Protein AF-A0A0B6Z1I9-F1 (afdb_monomer_lite)

Sequence (250 aa):
ETNMADSFFKLQKDGIFKKVIHGGEGDLPDFRDGAKATFHYRTTKVDEEHTVLDDSRHIGKPMELIFGKKFKLEVWELLLQTMKVKEVAEFTCDTKHTAVYPLVAKSLRDIFKGKTDHHSTSHCCGMMAMADGTGYPDLNELMKEPQPLVFSLELLKLELPEQFEQESWSMNKSEKTENIPKLREAGNQAYAKKNYEEAANKYAQALGMLEDLMLQEKPGDEDWKILDDIKRPLLLNFAQCKLLTHEYYP

Structure (mmCIF, N/CA/C/O backbone):
data_AF-A0A0B6Z1I9-F1
#
_entry.id   AF-A0A0B6Z1I9-F1
#
loop_
_atom_site.group_PDB
_atom_site.id
_atom_site.type_symbol
_atom_site.label_atom_id
_atom_site.label_alt_id
_atom_site.label_comp_id
_atom_site.label_asym_id
_atom_site.label_entity_id
_atom_site.label_seq_id
_atom_site.pdbx_PDB_ins_code
_atom_site.Cartn_x
_atom_site.Cartn_y
_atom_site.Cartn_z
_atom_site.occupancy
_atom_site.B_iso_or_equiv
_atom_site.auth_seq_id
_atom_site.auth_comp_id
_atom_site.auth_asym_id
_atom_site.auth_atom_id
_atom_site.pdbx_PDB_model_num
ATOM 1 N N . GLU A 1 1 ? 10.393 -17.679 14.775 1.00 38.50 1 GLU A N 1
ATOM 2 C CA . GLU A 1 1 ? 8.928 -17.839 14.746 1.00 38.50 1 GLU A CA 1
ATOM 3 C C . GLU A 1 1 ? 8.338 -17.016 15.876 1.00 38.50 1 GLU A C 1
ATOM 5 O O . GLU A 1 1 ? 8.535 -17.349 17.036 1.00 38.50 1 GLU A O 1
ATOM 10 N N . THR A 1 2 ? 7.724 -15.879 15.561 1.00 50.16 2 THR A N 1
ATOM 11 C CA . THR A 1 2 ? 6.978 -15.105 16.560 1.00 50.16 2 THR A CA 1
ATOM 12 C C . THR A 1 2 ? 5.662 -15.842 16.783 1.00 50.16 2 THR A C 1
ATOM 14 O O . THR A 1 2 ? 4.906 -16.026 15.831 1.00 50.16 2 THR A O 1
ATOM 17 N N . ASN A 1 3 ? 5.409 -16.326 17.999 1.00 67.38 3 ASN A N 1
ATOM 18 C CA . ASN A 1 3 ? 4.175 -17.036 18.327 1.00 67.38 3 ASN A CA 1
ATOM 19 C C . ASN A 1 3 ? 2.971 -16.127 18.016 1.00 67.38 3 ASN A C 1
ATOM 21 O O . ASN A 1 3 ? 2.989 -14.937 18.336 1.00 67.38 3 ASN A O 1
ATOM 25 N N . MET A 1 4 ? 1.921 -16.668 17.392 1.00 67.00 4 MET A N 1
ATOM 26 C CA . MET A 1 4 ? 0.705 -15.921 17.055 1.00 67.00 4 MET A CA 1
ATOM 27 C C . MET A 1 4 ? 0.159 -15.181 18.287 1.00 67.00 4 MET A C 1
ATOM 29 O O . MET A 1 4 ? -0.175 -14.002 18.191 1.00 67.00 4 MET A O 1
ATOM 33 N N . ALA A 1 5 ? 0.192 -15.810 19.465 1.00 71.38 5 ALA A N 1
ATOM 34 C CA . ALA A 1 5 ? -0.217 -15.193 20.727 1.00 71.38 5 ALA A CA 1
ATOM 35 C C . ALA A 1 5 ? 0.596 -13.933 21.096 1.00 71.38 5 ALA A C 1
ATOM 37 O O . ALA A 1 5 ? 0.019 -12.945 21.551 1.00 71.38 5 ALA A O 1
ATOM 38 N N . ASP A 1 6 ? 1.907 -13.925 20.837 1.00 77.25 6 ASP A N 1
ATOM 39 C CA . ASP A 1 6 ? 2.777 -12.776 21.126 1.00 77.25 6 ASP A CA 1
ATOM 40 C C . ASP A 1 6 ? 2.452 -11.591 20.208 1.00 77.25 6 ASP A C 1
ATOM 42 O O . ASP A 1 6 ? 2.499 -10.432 20.627 1.00 77.25 6 ASP A O 1
ATOM 46 N N . SER A 1 7 ? 2.073 -11.880 18.958 1.00 77.25 7 SER A N 1
ATOM 47 C CA . SER A 1 7 ? 1.672 -10.860 17.985 1.00 77.25 7 SER A CA 1
ATOM 48 C C . SER A 1 7 ? 0.360 -10.174 18.386 1.00 77.25 7 SER A C 1
ATOM 50 O O . SER A 1 7 ? 0.290 -8.944 18.392 1.00 77.25 7 SER A O 1
ATOM 52 N N . PHE A 1 8 ? -0.638 -10.945 18.834 1.00 83.06 8 PHE A N 1
ATOM 53 C CA . PHE A 1 8 ? -1.904 -10.417 19.355 1.00 83.06 8 PHE A CA 1
ATOM 54 C C . PHE A 1 8 ? -1.692 -9.588 20.622 1.00 83.06 8 PHE A C 1
ATOM 56 O O . PHE A 1 8 ? -2.244 -8.495 20.748 1.00 83.06 8 PHE A O 1
ATOM 63 N N . PHE A 1 9 ? -0.851 -10.066 21.541 1.00 86.56 9 PHE A N 1
ATOM 64 C CA . PHE A 1 9 ? -0.541 -9.334 22.765 1.00 86.56 9 PHE A CA 1
ATOM 65 C C . PHE A 1 9 ? 0.163 -8.000 22.475 1.00 86.56 9 PHE A C 1
ATOM 67 O O . PHE A 1 9 ? -0.134 -6.983 23.104 1.00 86.56 9 PHE A O 1
ATOM 74 N N . LYS A 1 10 ? 1.067 -7.977 21.486 1.00 89.75 10 LYS A N 1
ATOM 75 C CA . LYS A 1 10 ? 1.739 -6.751 21.043 1.00 89.75 10 LYS A CA 1
ATOM 76 C C . LYS A 1 10 ? 0.752 -5.739 20.457 1.00 89.75 10 LYS A C 1
ATOM 78 O O . LYS A 1 10 ? 0.839 -4.570 20.821 1.00 89.75 10 LYS A O 1
ATOM 83 N N . LEU A 1 11 ? -0.188 -6.181 19.614 1.00 92.56 11 LEU A N 1
ATOM 84 C CA . LEU A 1 11 ? -1.254 -5.321 19.085 1.00 92.56 11 LEU A CA 1
ATOM 85 C C . LEU A 1 11 ? -2.107 -4.730 20.208 1.00 92.56 11 LEU A C 1
ATOM 87 O O . LEU A 1 11 ? -2.302 -3.519 20.261 1.00 92.56 11 LEU A O 1
ATOM 91 N N . GLN A 1 12 ? -2.544 -5.566 21.151 1.00 93.50 12 GLN A N 1
ATOM 92 C CA . GLN A 1 12 ? -3.392 -5.123 22.255 1.00 93.50 12 GLN A CA 1
ATOM 93 C C . GLN A 1 12 ? -2.681 -4.101 23.148 1.00 93.50 12 GLN A C 1
ATOM 95 O O . GLN A 1 12 ? -3.266 -3.085 23.518 1.00 93.50 12 GLN A O 1
ATOM 100 N N . LYS A 1 13 ? -1.397 -4.328 23.457 1.00 94.06 13 LYS A N 1
ATOM 101 C CA . LYS A 1 13 ? -0.567 -3.357 24.187 1.00 94.06 13 LYS A CA 1
ATOM 102 C C . LYS A 1 13 ? -0.430 -2.037 23.427 1.00 94.06 13 LYS A C 1
ATOM 104 O O . LYS A 1 13 ? -0.283 -0.984 24.044 1.00 94.06 13 LYS A O 1
ATOM 109 N N . ASP A 1 14 ? -0.472 -2.097 22.102 1.00 95.12 14 ASP A N 1
ATOM 110 C CA . ASP A 1 14 ? -0.427 -0.930 21.239 1.00 95.12 14 ASP A CA 1
ATOM 111 C C . ASP A 1 14 ? -1.812 -0.323 20.950 1.00 95.12 14 ASP A C 1
ATOM 113 O O . ASP A 1 14 ? -1.911 0.571 20.117 1.00 95.12 14 ASP A O 1
ATOM 117 N N . GLY A 1 15 ? -2.875 -0.735 21.650 1.00 96.69 15 GLY A N 1
ATOM 118 C CA . GLY A 1 15 ? -4.213 -0.151 21.485 1.00 96.69 15 GLY A CA 1
ATOM 119 C C . GLY A 1 15 ? -4.945 -0.626 20.227 1.00 96.69 15 GLY A C 1
ATOM 120 O O . GLY A 1 15 ? -5.749 0.109 19.655 1.00 96.69 15 GLY A O 1
ATOM 121 N N . ILE A 1 16 ? -4.622 -1.831 19.750 1.00 98.00 16 ILE A N 1
ATOM 122 C CA . ILE A 1 16 ? -5.257 -2.467 18.594 1.00 98.00 16 ILE A CA 1
ATOM 123 C C . ILE A 1 16 ? -5.859 -3.799 19.036 1.00 98.00 16 ILE A C 1
ATOM 125 O O . ILE A 1 16 ? -5.151 -4.722 19.439 1.00 98.00 16 ILE A O 1
ATOM 129 N N . PHE A 1 17 ? -7.176 -3.921 18.912 1.00 97.06 17 PHE A N 1
ATOM 130 C CA . PHE A 1 17 ? -7.919 -5.117 19.290 1.00 97.06 17 PHE A CA 1
ATOM 131 C C . PHE A 1 17 ? -8.440 -5.811 18.040 1.00 97.06 17 PHE A C 1
ATOM 133 O O . PHE A 1 17 ? -9.342 -5.307 17.375 1.00 97.06 17 PHE A O 1
ATOM 140 N N . LYS A 1 18 ? -7.866 -6.973 17.723 1.00 96.62 18 LYS A N 1
ATOM 141 C CA . LYS A 1 18 ? -8.270 -7.796 16.582 1.00 96.62 18 LYS A CA 1
ATOM 142 C C . LYS A 1 18 ? -9.330 -8.818 16.991 1.00 96.62 18 LYS A C 1
ATOM 144 O O . LYS A 1 18 ? -9.145 -9.558 17.957 1.00 96.62 18 LYS A O 1
ATOM 149 N N . LYS A 1 19 ? -10.381 -8.937 16.185 1.00 96.50 19 LYS A N 1
ATOM 150 C CA . LYS A 1 19 ? -11.406 -9.980 16.255 1.00 96.50 19 LYS A CA 1
ATOM 151 C C . LYS A 1 19 ? -11.554 -10.630 14.881 1.00 96.50 19 LYS A C 1
ATOM 153 O O . LYS A 1 19 ? -11.956 -9.980 13.923 1.00 96.50 19 LYS A O 1
ATOM 158 N N . VAL A 1 20 ? -11.248 -11.921 14.779 1.00 96.94 20 VAL A N 1
ATOM 159 C CA . VAL A 1 20 ? -11.458 -12.682 13.537 1.00 96.94 20 VAL A CA 1
ATOM 160 C C . VAL A 1 20 ? -12.947 -12.997 13.395 1.00 96.94 20 VAL A C 1
ATOM 162 O O . VAL A 1 20 ? -13.548 -13.575 14.298 1.00 96.94 20 VAL A O 1
ATOM 165 N N . ILE A 1 21 ? -13.535 -12.600 12.270 1.00 97.69 21 ILE A N 1
ATOM 166 C CA . ILE A 1 21 ? -14.942 -12.837 11.919 1.00 97.69 21 ILE A CA 1
ATOM 167 C C . ILE A 1 21 ? -15.066 -14.090 11.054 1.00 97.69 21 ILE A C 1
ATOM 169 O O . ILE A 1 21 ? -15.938 -14.926 11.283 1.00 97.69 21 ILE A O 1
ATOM 173 N N . HIS A 1 22 ? -14.163 -14.239 10.087 1.00 96.62 22 HIS A N 1
ATOM 174 C CA . HIS A 1 22 ? -14.039 -15.425 9.253 1.00 96.62 22 HIS A CA 1
ATOM 175 C C . HIS A 1 22 ? -12.568 -15.823 9.171 1.00 96.62 22 HIS A C 1
ATOM 177 O O . HIS A 1 22 ? -11.723 -14.987 8.853 1.00 96.62 22 HIS A O 1
ATOM 183 N N . GLY A 1 23 ? -12.261 -17.082 9.484 1.00 94.75 23 GLY A N 1
ATOM 184 C CA . GLY A 1 23 ? -10.899 -17.596 9.380 1.00 94.75 23 GLY A CA 1
ATOM 185 C C . GLY A 1 23 ? -10.452 -17.652 7.922 1.00 94.75 23 GLY A C 1
ATOM 186 O O . GLY A 1 23 ? -11.230 -18.044 7.061 1.00 94.75 23 GLY A O 1
ATOM 187 N N . GLY A 1 24 ? -9.210 -17.254 7.650 1.00 93.69 24 GLY A N 1
ATOM 188 C CA . GLY A 1 24 ? -8.638 -17.392 6.314 1.00 93.69 24 GLY A CA 1
ATOM 189 C C . GLY A 1 24 ? -8.141 -18.805 6.008 1.00 93.69 24 GLY A C 1
ATOM 190 O O . GLY A 1 24 ? -8.161 -19.709 6.846 1.00 93.69 24 GLY A O 1
ATOM 191 N N . GLU A 1 25 ? -7.644 -18.965 4.792 1.00 91.06 25 GLU A N 1
ATOM 192 C CA . GLU A 1 25 ? -7.131 -20.203 4.223 1.00 91.06 25 GLU A CA 1
ATOM 193 C C . GLU A 1 25 ? -5.598 -20.252 4.273 1.00 91.06 25 GLU A C 1
ATOM 195 O O . GLU A 1 25 ? -4.915 -19.227 4.211 1.00 91.06 25 GLU A O 1
ATOM 200 N N . GLY A 1 26 ? -5.055 -21.468 4.354 1.00 91.75 26 GLY A N 1
ATOM 201 C CA . GLY A 1 26 ? -3.613 -21.708 4.335 1.00 91.75 26 GLY A CA 1
ATOM 202 C C . GLY A 1 26 ? -2.873 -21.190 5.571 1.00 91.75 26 GLY A C 1
ATOM 203 O O . GLY A 1 26 ? -3.445 -21.012 6.655 1.00 91.75 26 GLY A O 1
ATOM 204 N N . ASP A 1 27 ? -1.570 -20.990 5.404 1.00 91.31 27 ASP A N 1
ATOM 205 C CA . ASP A 1 27 ? -0.689 -20.425 6.422 1.00 91.31 27 ASP A CA 1
ATOM 206 C C . ASP A 1 27 ? -0.638 -18.898 6.333 1.00 91.31 27 ASP A C 1
ATOM 208 O O . ASP A 1 27 ? -1.107 -18.292 5.368 1.00 91.31 27 ASP A O 1
ATOM 212 N N . LEU A 1 28 ? -0.087 -18.263 7.372 1.00 91.31 28 LEU A N 1
ATOM 213 C CA . LEU A 1 28 ? 0.129 -16.820 7.355 1.00 91.31 28 LEU A CA 1
ATOM 214 C C . LEU A 1 28 ? 1.108 -16.473 6.214 1.00 91.31 28 LEU A C 1
ATOM 216 O O . LEU A 1 28 ? 2.209 -17.030 6.195 1.00 91.31 28 LEU A O 1
ATOM 220 N N . PRO A 1 29 ? 0.732 -15.591 5.271 1.00 90.00 29 PRO A N 1
ATOM 221 C CA . PRO A 1 29 ? 1.600 -15.241 4.154 1.00 90.00 29 PRO A CA 1
ATOM 222 C C . PRO A 1 29 ? 2.886 -14.523 4.580 1.00 90.00 29 PRO A C 1
ATOM 224 O O . PRO A 1 29 ? 2.963 -13.925 5.653 1.00 90.00 29 PRO A O 1
ATOM 227 N N . ASP A 1 30 ? 3.880 -14.525 3.693 1.00 88.50 30 ASP A N 1
ATOM 228 C CA . ASP A 1 30 ? 5.095 -13.723 3.851 1.00 88.50 30 ASP A CA 1
ATOM 229 C C . ASP A 1 30 ? 4.876 -12.296 3.322 1.00 88.50 30 ASP A C 1
ATOM 231 O O . ASP A 1 30 ? 4.885 -12.045 2.115 1.00 88.50 30 ASP A O 1
ATOM 235 N N . PHE A 1 31 ? 4.676 -11.354 4.241 1.00 88.56 31 PHE A N 1
ATOM 236 C CA . PHE A 1 31 ? 4.449 -9.935 3.961 1.00 88.56 31 PHE A CA 1
ATOM 237 C C . PHE A 1 31 ? 5.766 -9.154 3.828 1.00 88.56 31 PHE A C 1
ATOM 239 O O . PHE A 1 31 ? 5.999 -8.184 4.552 1.00 88.56 31 PHE A O 1
ATOM 246 N N . ARG A 1 32 ? 6.648 -9.603 2.930 1.00 86.25 32 ARG A N 1
ATOM 247 C CA . ARG A 1 32 ? 7.926 -8.930 2.652 1.00 86.25 32 ARG A CA 1
ATOM 248 C C . ARG A 1 32 ? 7.729 -7.574 1.965 1.00 86.25 32 ARG A C 1
ATOM 250 O O . ARG A 1 32 ? 6.725 -7.351 1.284 1.00 86.25 32 ARG A O 1
ATOM 257 N N . ASP A 1 33 ? 8.726 -6.702 2.090 1.00 86.88 33 ASP A N 1
ATOM 258 C CA . ASP A 1 33 ? 8.743 -5.396 1.427 1.00 86.88 33 ASP A CA 1
ATOM 259 C C . ASP A 1 33 ? 8.477 -5.528 -0.082 1.00 86.88 33 ASP A C 1
ATOM 261 O O . ASP A 1 33 ? 9.017 -6.401 -0.766 1.00 86.88 33 ASP A O 1
ATOM 265 N N . GLY A 1 34 ? 7.604 -4.662 -0.597 1.00 85.38 34 GLY A N 1
ATOM 266 C CA . GLY A 1 34 ? 7.175 -4.657 -1.992 1.00 85.38 34 GLY A CA 1
ATOM 267 C C . GLY A 1 34 ? 6.056 -5.644 -2.338 1.00 85.38 34 GLY A C 1
ATOM 268 O O . GLY A 1 34 ? 5.552 -5.571 -3.460 1.00 85.38 34 GLY A O 1
ATOM 269 N N . ALA A 1 35 ? 5.649 -6.546 -1.435 1.00 90.50 35 ALA A N 1
ATOM 270 C CA . ALA A 1 35 ? 4.474 -7.389 -1.658 1.00 90.50 35 ALA A CA 1
ATOM 271 C C . ALA A 1 35 ? 3.208 -6.525 -1.771 1.00 90.50 35 ALA A C 1
ATOM 273 O O . ALA A 1 35 ? 3.104 -5.476 -1.134 1.00 90.50 35 ALA A O 1
ATOM 274 N N . LYS A 1 36 ? 2.233 -6.965 -2.568 1.00 92.69 36 LYS A N 1
ATOM 275 C CA . LYS A 1 36 ? 0.962 -6.269 -2.782 1.00 92.69 36 LYS A CA 1
ATOM 276 C C . LYS A 1 36 ? -0.190 -7.053 -2.168 1.00 92.69 36 LYS A C 1
ATOM 278 O O . LYS A 1 36 ? -0.457 -8.183 -2.571 1.00 92.69 36 LYS A O 1
ATOM 283 N N . ALA A 1 37 ? -0.893 -6.443 -1.219 1.00 95.25 37 ALA A N 1
ATOM 284 C CA . ALA A 1 37 ? -2.158 -6.945 -0.698 1.00 95.25 37 ALA A CA 1
ATOM 285 C C . ALA A 1 37 ? -3.331 -6.326 -1.458 1.00 95.25 37 ALA A C 1
ATOM 287 O O . ALA A 1 37 ? -3.417 -5.107 -1.595 1.00 95.25 37 ALA A O 1
ATOM 288 N N . THR A 1 38 ? -4.271 -7.169 -1.874 1.00 96.25 38 THR A N 1
ATOM 289 C CA . THR A 1 38 ? -5.582 -6.758 -2.381 1.00 96.25 38 THR A CA 1
ATOM 290 C C . THR A 1 38 ? -6.633 -7.126 -1.343 1.00 96.25 38 THR A C 1
ATOM 292 O O . THR A 1 38 ? -6.716 -8.288 -0.939 1.00 96.25 38 THR A O 1
ATOM 295 N N . PHE A 1 39 ? -7.435 -6.163 -0.893 1.00 97.69 39 PHE A N 1
ATOM 296 C CA . PHE A 1 39 ? -8.368 -6.368 0.216 1.00 97.69 39 PHE A CA 1
ATOM 297 C C . PHE A 1 39 ? -9.605 -5.472 0.124 1.00 97.69 39 PHE A C 1
ATOM 299 O O . PHE A 1 39 ? -9.573 -4.386 -0.458 1.00 97.69 39 PHE A O 1
ATOM 306 N N . HIS A 1 40 ? -10.709 -5.911 0.726 1.00 98.12 40 HIS A N 1
ATOM 307 C CA . HIS A 1 40 ? -11.825 -5.016 1.025 1.00 98.12 40 HIS A CA 1
ATOM 308 C C . HIS A 1 40 ? -11.663 -4.408 2.414 1.00 98.12 40 HIS A C 1
ATOM 310 O O . HIS A 1 40 ? -11.154 -5.061 3.322 1.00 98.12 40 HIS A O 1
ATOM 316 N N . TYR A 1 41 ? -12.125 -3.170 2.580 1.00 97.69 41 TYR A N 1
ATOM 317 C CA . TYR A 1 41 ? -12.156 -2.499 3.870 1.00 97.69 41 TYR A CA 1
ATOM 318 C C . TYR A 1 41 ? -13.515 -1.841 4.085 1.00 97.69 41 TYR A C 1
ATOM 320 O O . TYR A 1 41 ? -14.144 -1.366 3.138 1.00 97.69 41 TYR A O 1
ATOM 328 N N . ARG A 1 42 ? -13.931 -1.787 5.344 1.00 98.06 42 ARG A N 1
ATOM 329 C CA . ARG A 1 42 ? -15.004 -0.933 5.840 1.00 98.06 42 ARG A CA 1
ATOM 330 C C . ARG A 1 42 ? -14.498 -0.241 7.095 1.00 98.06 42 ARG A C 1
ATOM 332 O O . ARG A 1 42 ? -13.934 -0.899 7.964 1.00 98.06 42 ARG A O 1
ATOM 339 N N . THR A 1 43 ? -14.691 1.066 7.180 1.00 98.12 43 THR A N 1
ATOM 340 C CA . THR A 1 43 ? -14.330 1.855 8.356 1.00 98.12 43 THR A CA 1
ATOM 341 C C . THR A 1 43 ? -15.586 2.390 9.011 1.00 98.12 43 THR A C 1
ATOM 343 O O . THR A 1 43 ? -16.422 3.001 8.339 1.00 98.12 43 THR A O 1
ATOM 346 N N . THR A 1 44 ? -15.702 2.207 10.322 1.00 98.19 44 THR A N 1
ATOM 347 C CA . THR A 1 44 ? -16.811 2.750 11.111 1.00 98.19 44 THR A CA 1
ATOM 348 C C . THR A 1 44 ? -16.314 3.506 12.337 1.00 98.19 44 THR A C 1
ATOM 350 O O . THR A 1 44 ? -15.204 3.271 12.826 1.00 98.19 44 THR A O 1
ATOM 353 N N . LYS A 1 45 ? -17.161 4.393 12.865 1.00 97.50 45 LYS A N 1
ATOM 354 C CA . LYS A 1 45 ? -17.016 4.905 14.233 1.00 97.50 45 LYS A CA 1
ATOM 355 C C . LYS A 1 45 ? -17.260 3.767 15.246 1.00 97.50 45 LYS A C 1
ATOM 357 O O . LYS A 1 45 ? -17.766 2.697 14.891 1.00 97.50 45 LYS A O 1
ATOM 362 N N . VAL A 1 46 ? -16.847 3.990 16.496 1.00 96.31 46 VAL A N 1
ATOM 363 C CA . VAL A 1 46 ? -17.069 3.077 17.645 1.00 96.31 46 VAL A CA 1
ATOM 364 C C . VAL A 1 46 ? -18.370 3.439 18.391 1.00 96.31 46 VAL A C 1
ATOM 366 O O . VAL A 1 46 ? -18.566 3.073 19.544 1.00 96.31 46 VAL A O 1
ATOM 369 N N . ASP A 1 47 ? -19.256 4.203 17.754 1.00 94.25 47 ASP A N 1
ATOM 370 C CA . ASP A 1 47 ? -20.576 4.519 18.293 1.00 94.25 47 ASP A CA 1
ATOM 371 C C . ASP A 1 47 ? -21.508 3.296 18.255 1.00 94.25 47 ASP A C 1
ATOM 373 O O . ASP A 1 47 ? -21.233 2.300 17.586 1.00 94.25 47 ASP A O 1
ATOM 377 N N . GLU A 1 48 ? -22.620 3.366 18.990 1.00 92.31 48 GLU A N 1
ATOM 378 C CA . GLU A 1 48 ? -23.582 2.256 19.108 1.00 92.31 48 GLU A CA 1
ATOM 379 C C . GLU A 1 48 ? -24.169 1.835 17.750 1.00 92.31 48 GLU A C 1
ATOM 381 O O . GLU A 1 48 ? -24.431 0.656 17.518 1.00 92.31 48 GLU A O 1
ATOM 386 N N . GLU A 1 49 ? -24.314 2.791 16.832 1.00 93.62 49 GLU A N 1
ATOM 387 C CA . GLU A 1 49 ? -24.843 2.579 15.481 1.00 93.62 49 GLU A CA 1
ATOM 388 C C . GLU A 1 49 ? -23.783 2.086 14.479 1.00 93.62 49 GLU A C 1
ATOM 390 O O . GLU A 1 49 ? -24.116 1.764 13.336 1.00 93.62 49 GLU A O 1
ATOM 395 N N . HIS A 1 50 ? -22.505 2.021 14.874 1.00 93.12 50 HIS A N 1
ATOM 396 C CA . HIS A 1 50 ? -21.380 1.710 13.990 1.00 93.12 50 HIS A CA 1
ATOM 397 C C . HIS A 1 50 ? -21.416 2.525 12.686 1.00 93.12 50 HIS A C 1
ATOM 399 O O . HIS A 1 50 ? -21.363 1.973 11.575 1.00 93.12 50 HIS A O 1
ATOM 405 N N . THR A 1 51 ? -21.508 3.851 12.820 1.00 96.44 51 THR A N 1
ATOM 406 C CA . THR A 1 51 ? -21.642 4.790 11.701 1.00 96.44 51 THR A CA 1
ATOM 407 C C . THR A 1 51 ? -20.545 4.545 10.670 1.00 96.44 51 THR A C 1
ATOM 409 O O . THR A 1 51 ? -19.353 4.656 10.968 1.00 96.44 51 THR A O 1
ATOM 412 N N . VAL A 1 52 ? -20.945 4.213 9.440 1.00 97.25 52 VAL A N 1
ATOM 413 C CA . VAL A 1 52 ? -20.019 3.907 8.342 1.00 97.25 52 VAL A CA 1
ATOM 414 C C . VAL A 1 52 ? -19.432 5.191 7.780 1.00 97.25 52 VAL A C 1
ATOM 416 O O . VAL A 1 52 ? -20.169 6.083 7.369 1.00 97.25 52 VAL A O 1
ATOM 419 N N . LEU A 1 53 ? -18.103 5.253 7.728 1.00 96.38 53 LEU A N 1
ATOM 420 C CA . LEU A 1 53 ? -17.369 6.340 7.086 1.00 96.38 53 LEU A CA 1
ATOM 421 C C . LEU A 1 53 ? -17.057 5.995 5.632 1.00 96.38 53 LEU A C 1
ATOM 423 O O . LEU A 1 53 ? -17.342 6.773 4.727 1.00 96.38 53 LEU A O 1
ATOM 427 N N . ASP A 1 54 ? -16.502 4.808 5.397 1.00 96.69 54 ASP A N 1
ATOM 428 C CA . ASP A 1 54 ? -16.075 4.371 4.072 1.00 96.69 54 ASP A CA 1
ATOM 429 C C . ASP A 1 54 ? -16.210 2.849 3.944 1.00 96.69 54 ASP A C 1
ATOM 431 O O . ASP A 1 54 ? -15.993 2.113 4.907 1.00 96.69 54 ASP A O 1
ATOM 435 N N . ASP A 1 55 ? -16.541 2.368 2.746 1.00 96.81 55 ASP A N 1
ATOM 436 C CA . ASP A 1 55 ? -16.645 0.939 2.439 1.00 96.81 55 ASP A CA 1
ATOM 437 C C . ASP A 1 55 ? -16.276 0.678 0.975 1.00 96.81 55 ASP A C 1
ATOM 439 O O . ASP A 1 55 ? -16.949 1.142 0.050 1.00 96.81 55 ASP A O 1
ATOM 443 N N . SER A 1 56 ? -15.216 -0.096 0.751 1.00 95.62 56 SER A N 1
ATOM 444 C CA . SER A 1 56 ? -14.731 -0.368 -0.602 1.00 95.62 56 SER A CA 1
ATOM 445 C C . SER A 1 56 ? -15.669 -1.242 -1.436 1.00 95.62 56 SER A C 1
ATOM 447 O O . SER A 1 56 ? -15.611 -1.195 -2.665 1.00 95.62 56 SER A O 1
ATOM 449 N N . ARG A 1 57 ? -16.588 -1.996 -0.817 1.00 93.94 57 ARG A N 1
ATOM 450 C CA . ARG A 1 57 ? -17.622 -2.739 -1.561 1.00 93.94 57 ARG A CA 1
ATOM 451 C C . ARG A 1 57 ? -18.696 -1.820 -2.123 1.00 93.94 57 ARG A C 1
ATOM 453 O O . ARG A 1 57 ? -19.137 -2.045 -3.245 1.00 93.94 57 ARG A O 1
ATOM 460 N N . HIS A 1 58 ? -19.062 -0.765 -1.397 1.00 91.38 58 HIS A N 1
ATOM 461 C CA . HIS A 1 58 ? -19.982 0.260 -1.902 1.00 91.38 58 HIS A CA 1
ATOM 462 C C . HIS A 1 58 ? -19.364 1.053 -3.061 1.00 91.38 58 HIS A C 1
ATOM 464 O O . HIS A 1 58 ? -20.068 1.477 -3.973 1.00 91.38 58 HIS A O 1
ATOM 470 N N . ILE A 1 59 ? -18.039 1.209 -3.047 1.00 85.94 59 ILE A N 1
ATOM 471 C CA . ILE A 1 59 ? -17.262 1.839 -4.123 1.00 85.94 59 ILE A CA 1
ATOM 472 C C . ILE A 1 59 ? -17.116 0.900 -5.338 1.00 85.94 59 ILE A C 1
ATOM 474 O O . ILE A 1 59 ? -16.927 1.359 -6.462 1.00 85.94 59 ILE A O 1
ATOM 478 N N . GLY A 1 60 ? -17.231 -0.416 -5.133 1.00 86.25 60 GLY A N 1
ATOM 479 C CA . GLY A 1 60 ? -17.203 -1.429 -6.191 1.00 86.25 60 GLY A CA 1
ATOM 480 C C . GLY A 1 60 ? -15.804 -1.899 -6.605 1.00 86.25 60 GLY A C 1
ATOM 481 O O . GLY A 1 60 ? -15.689 -2.683 -7.545 1.00 86.25 60 GLY A O 1
ATOM 482 N N . LYS A 1 61 ? -14.738 -1.464 -5.917 1.00 88.12 61 LYS A N 1
ATOM 483 C CA . LYS A 1 61 ? -13.356 -1.887 -6.200 1.00 88.12 61 LYS A CA 1
ATOM 484 C C . LYS A 1 61 ? -12.590 -2.170 -4.899 1.00 88.12 61 LYS A C 1
ATOM 486 O O . LYS A 1 61 ? -12.643 -1.344 -3.988 1.00 88.12 61 LYS A O 1
ATOM 491 N N . PRO A 1 62 ? -11.870 -3.305 -4.786 1.00 93.69 62 PRO A N 1
ATOM 492 C CA . PRO A 1 62 ? -10.994 -3.552 -3.645 1.00 93.69 62 PRO A CA 1
ATOM 493 C C . PRO A 1 62 ? -9.823 -2.562 -3.614 1.00 93.69 62 PRO A C 1
ATOM 495 O O . PRO A 1 62 ? -9.449 -1.973 -4.629 1.00 93.69 62 PRO A O 1
ATOM 498 N N . MET A 1 63 ? -9.243 -2.400 -2.431 1.00 92.25 63 MET A N 1
ATOM 499 C CA . MET A 1 63 ? -8.047 -1.599 -2.210 1.00 92.25 63 MET A CA 1
ATOM 500 C C . MET A 1 63 ? -6.799 -2.431 -2.502 1.00 92.25 63 MET A C 1
ATOM 502 O O . MET A 1 63 ? -6.769 -3.632 -2.227 1.00 92.25 63 MET A O 1
ATOM 506 N N . GLU A 1 64 ? -5.763 -1.774 -3.014 1.00 92.31 64 GLU A N 1
ATOM 507 C CA . GLU A 1 64 ? -4.427 -2.345 -3.153 1.00 92.31 64 GLU A CA 1
ATOM 508 C C . GLU A 1 64 ? -3.445 -1.568 -2.274 1.00 92.31 64 GLU A C 1
ATOM 510 O O . GLU A 1 64 ? -3.429 -0.336 -2.279 1.00 92.31 64 GLU A O 1
ATOM 515 N N . LEU A 1 65 ? -2.632 -2.292 -1.509 1.00 92.00 65 LEU A N 1
ATOM 516 C CA . LEU A 1 65 ? -1.566 -1.736 -0.680 1.00 92.00 65 LEU A CA 1
ATOM 517 C C . LEU A 1 65 ? -0.269 -2.479 -0.978 1.00 92.00 65 LEU A C 1
ATOM 519 O O . LEU A 1 65 ? -0.266 -3.707 -1.040 1.00 92.00 65 LEU A O 1
ATOM 523 N N . ILE A 1 66 ? 0.829 -1.738 -1.129 1.00 90.38 66 ILE A N 1
ATOM 524 C CA . ILE A 1 66 ? 2.169 -2.302 -1.302 1.00 90.38 66 ILE A CA 1
ATOM 525 C C . ILE A 1 66 ? 2.962 -2.078 -0.014 1.00 90.38 66 ILE A C 1
ATOM 527 O O . ILE A 1 66 ? 3.133 -0.934 0.411 1.00 90.38 66 ILE A O 1
ATOM 531 N N . PHE A 1 67 ? 3.448 -3.163 0.586 1.00 90.38 67 PHE A N 1
ATOM 532 C CA . PHE A 1 67 ? 4.187 -3.133 1.849 1.00 90.38 67 PHE A CA 1
ATOM 533 C C . PHE A 1 67 ? 5.533 -2.419 1.710 1.00 90.38 67 PHE A C 1
ATOM 535 O O . PHE A 1 67 ? 6.204 -2.519 0.678 1.00 90.38 67 PHE A O 1
ATOM 542 N N . GLY A 1 68 ? 5.934 -1.691 2.755 1.00 84.50 68 GLY A N 1
ATOM 543 C CA . GLY A 1 68 ? 7.234 -1.011 2.813 1.00 84.50 68 GLY A CA 1
ATOM 544 C C . GLY A 1 68 ? 7.291 0.325 2.058 1.00 84.50 68 GLY A C 1
ATOM 545 O O . GLY A 1 68 ? 8.318 1.005 2.071 1.00 84.50 68 GLY A O 1
ATOM 546 N N . LYS A 1 69 ? 6.18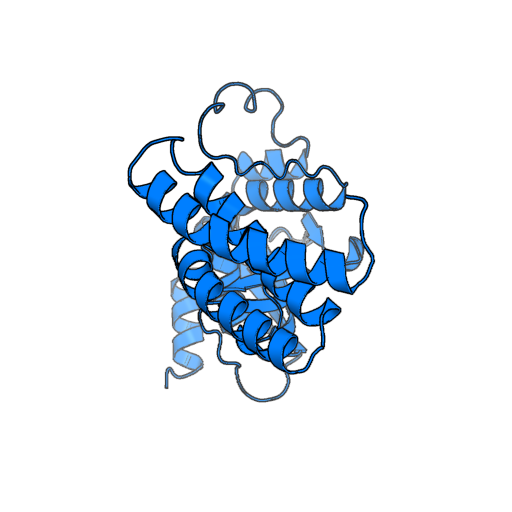6 0.765 1.440 1.00 79.06 69 LYS A N 1
ATOM 547 C CA . LYS A 1 69 ? 6.094 2.072 0.758 1.00 79.06 69 LYS A CA 1
ATOM 548 C C . LYS A 1 69 ? 5.737 3.233 1.692 1.00 79.06 69 LYS A C 1
ATOM 550 O O . LYS A 1 69 ? 5.547 4.346 1.206 1.00 79.06 69 LYS A O 1
ATOM 555 N N . LYS A 1 70 ? 5.674 2.995 3.010 1.00 69.44 70 LYS A N 1
ATOM 556 C CA . LYS A 1 70 ? 5.272 3.977 4.035 1.00 69.44 70 LYS A CA 1
ATOM 557 C C . LYS A 1 70 ? 3.924 4.606 3.691 1.00 69.44 70 LYS A C 1
ATOM 559 O O . LYS A 1 70 ? 3.811 5.819 3.490 1.00 69.44 70 LYS A O 1
ATOM 564 N N . PHE A 1 71 ? 2.902 3.762 3.555 1.00 73.81 71 PHE A N 1
ATOM 565 C CA . PHE A 1 71 ? 1.550 4.248 3.319 1.00 73.81 71 PHE A CA 1
ATOM 566 C C . PHE A 1 71 ? 1.138 5.220 4.438 1.00 73.81 71 PHE A C 1
ATOM 568 O O . PHE A 1 71 ? 1.444 4.994 5.605 1.00 73.81 71 PHE A O 1
ATOM 575 N N . LYS A 1 72 ? 0.424 6.307 4.104 1.00 79.81 72 LYS A N 1
ATOM 576 C CA . LYS A 1 72 ? 0.060 7.360 5.081 1.00 79.81 72 LYS A CA 1
ATOM 577 C C . LYS A 1 72 ? -0.730 6.835 6.289 1.00 79.81 72 LYS A C 1
ATOM 579 O O . LYS A 1 72 ? -0.757 7.498 7.320 1.00 79.81 72 LYS A O 1
ATOM 584 N N . LEU A 1 73 ? -1.384 5.681 6.154 1.00 88.88 73 LEU A N 1
ATOM 585 C CA . LEU A 1 73 ? -2.070 4.973 7.231 1.00 88.88 73 LEU A CA 1
ATOM 586 C C . LEU A 1 73 ? -1.328 3.667 7.544 1.00 88.88 73 LEU A C 1
ATOM 588 O O . LEU A 1 73 ? -1.780 2.582 7.186 1.00 88.88 73 LEU A O 1
ATOM 592 N N . GLU A 1 74 ? -0.176 3.792 8.202 1.00 90.31 74 GLU A N 1
ATOM 593 C CA . GLU A 1 74 ? 0.745 2.680 8.493 1.00 90.31 74 GLU A CA 1
ATOM 594 C C . GLU A 1 74 ? 0.081 1.535 9.269 1.00 90.31 74 GLU A C 1
ATOM 596 O O . GLU A 1 74 ? 0.435 0.371 9.086 1.00 90.31 74 GLU A O 1
ATOM 601 N N . VAL A 1 75 ? -0.928 1.846 10.096 1.00 94.88 75 VAL A N 1
ATOM 602 C CA . VAL A 1 75 ? -1.648 0.828 10.867 1.00 94.88 75 VAL A CA 1
ATOM 603 C C . VAL A 1 75 ? -2.231 -0.255 9.958 1.00 94.88 75 VAL A C 1
ATOM 605 O O . VAL A 1 75 ? -2.171 -1.418 10.327 1.00 94.88 75 VAL A O 1
ATOM 608 N N . TRP A 1 76 ? -2.701 0.062 8.746 1.00 95.69 76 TRP A N 1
ATOM 609 C CA . TRP A 1 76 ? -3.249 -0.950 7.833 1.00 95.69 76 TRP A CA 1
ATOM 610 C C . TRP A 1 76 ? -2.223 -2.003 7.409 1.00 95.69 76 TRP A C 1
ATOM 612 O O . TRP A 1 76 ? -2.589 -3.174 7.319 1.00 95.69 76 TRP A O 1
ATOM 622 N N . GLU A 1 77 ? -0.953 -1.630 7.210 1.00 94.12 77 GLU A N 1
ATOM 623 C CA . GLU A 1 77 ? 0.112 -2.608 6.942 1.00 94.12 77 GLU A CA 1
ATOM 624 C C . GLU A 1 77 ? 0.231 -3.584 8.122 1.00 94.12 77 GLU A C 1
ATOM 626 O O . GLU A 1 77 ? 0.178 -4.801 7.939 1.00 94.12 77 GLU A O 1
ATOM 631 N N . LEU A 1 78 ? 0.270 -3.050 9.346 1.00 93.94 78 LEU A N 1
ATOM 632 C CA . LEU A 1 78 ? 0.339 -3.838 10.576 1.00 93.94 78 LEU A CA 1
ATOM 633 C C . LEU A 1 78 ? -0.874 -4.771 10.751 1.00 93.94 78 LEU A C 1
ATOM 635 O O . LEU A 1 78 ? -0.707 -5.916 11.169 1.00 93.94 78 LEU A O 1
ATOM 639 N N . LEU A 1 79 ? -2.089 -4.307 10.434 1.00 96.19 79 LEU A N 1
ATOM 640 C CA . LEU A 1 79 ? -3.303 -5.125 10.546 1.00 96.19 79 LEU A CA 1
ATOM 641 C C . LEU A 1 79 ? -3.271 -6.292 9.554 1.00 96.19 79 LEU A C 1
ATOM 643 O O . LEU A 1 79 ? -3.461 -7.446 9.951 1.00 96.19 79 LEU A O 1
ATOM 647 N N . LEU A 1 80 ? -2.989 -5.996 8.280 1.00 96.31 80 LEU A N 1
ATOM 648 C CA . LEU A 1 80 ? -2.959 -6.977 7.193 1.00 96.31 80 LEU A CA 1
ATOM 649 C C . LEU A 1 80 ? -1.896 -8.056 7.424 1.00 96.31 80 LEU A C 1
ATOM 651 O O . LEU A 1 80 ? -2.171 -9.224 7.169 1.00 96.31 80 LEU A O 1
ATOM 655 N N . GLN A 1 81 ? -0.738 -7.699 7.993 1.00 94.75 81 GLN A N 1
ATOM 656 C CA . GLN A 1 81 ? 0.334 -8.643 8.343 1.00 94.75 81 GLN A CA 1
ATOM 657 C C . GLN A 1 81 ? -0.086 -9.744 9.325 1.00 94.75 81 GLN A C 1
ATOM 659 O O . GLN A 1 81 ? 0.603 -10.753 9.465 1.00 94.75 81 GLN A O 1
ATOM 664 N N . THR A 1 82 ? -1.212 -9.572 10.021 1.00 94.88 82 THR A N 1
ATOM 665 C CA . THR A 1 82 ? -1.743 -10.589 10.936 1.00 94.88 82 THR A CA 1
ATOM 666 C C . THR A 1 82 ? -2.768 -11.518 10.295 1.00 94.88 82 THR A C 1
ATOM 668 O O . THR A 1 82 ? -3.262 -12.418 10.976 1.00 94.88 82 THR A O 1
ATOM 671 N N . MET A 1 83 ? -3.155 -11.270 9.042 1.00 96.12 83 MET A N 1
ATOM 672 C CA . MET A 1 83 ? -4.280 -11.930 8.387 1.00 96.12 83 MET A CA 1
ATOM 673 C C . MET A 1 83 ? -3.823 -13.027 7.432 1.00 96.12 83 MET A C 1
ATOM 675 O O . MET A 1 83 ? -2.879 -12.861 6.663 1.00 96.12 83 MET A O 1
ATOM 679 N N . LYS A 1 84 ? -4.550 -14.141 7.423 1.00 96.44 84 LYS A N 1
ATOM 680 C CA . LYS A 1 84 ? -4.467 -15.132 6.348 1.00 96.44 84 LYS A CA 1
ATOM 681 C C . LYS A 1 84 ? -5.227 -14.656 5.110 1.00 96.44 84 LYS A C 1
ATOM 683 O O . LYS A 1 84 ? -6.126 -13.819 5.194 1.00 96.44 84 LYS A O 1
ATOM 688 N N . VAL A 1 85 ? -4.901 -15.210 3.944 1.00 96.38 85 VAL A N 1
ATOM 689 C CA . VAL A 1 85 ? -5.692 -14.953 2.729 1.00 96.38 85 VAL A CA 1
ATOM 690 C C . VAL A 1 85 ? -7.117 -15.474 2.948 1.00 96.38 85 VAL A C 1
ATOM 692 O O . VAL A 1 85 ? -7.303 -16.501 3.584 1.00 96.38 85 VAL A O 1
ATOM 695 N N . LYS A 1 86 ? -8.126 -14.753 2.458 1.00 97.25 86 LYS A N 1
ATOM 696 C CA . LYS A 1 86 ? -9.568 -14.945 2.719 1.00 97.25 86 LYS A CA 1
ATOM 697 C C . LYS A 1 86 ? -10.028 -14.702 4.157 1.00 97.25 86 LYS A C 1
ATOM 699 O O . LYS A 1 86 ? -11.211 -14.860 4.444 1.00 97.25 86 LYS A O 1
ATOM 704 N N . GLU A 1 87 ? -9.145 -14.280 5.060 1.00 98.00 87 GLU A N 1
ATOM 705 C CA . GLU A 1 87 ? -9.560 -13.904 6.410 1.00 98.00 87 GLU A CA 1
ATOM 706 C C . GLU A 1 87 ? -10.399 -12.623 6.382 1.00 98.00 87 GLU A C 1
ATOM 708 O O . GLU A 1 87 ? -10.070 -11.667 5.674 1.00 98.00 87 GLU A O 1
ATOM 713 N N . VAL A 1 88 ? -11.446 -12.593 7.208 1.00 98.31 88 VAL A N 1
ATOM 714 C CA . VAL A 1 88 ? -12.201 -11.383 7.542 1.00 98.31 88 VAL A CA 1
ATOM 715 C C . VAL A 1 88 ? -11.983 -11.088 9.017 1.00 98.31 88 VAL A C 1
ATOM 717 O O . VAL A 1 88 ? -12.297 -11.925 9.867 1.00 98.31 88 VAL A O 1
ATOM 720 N N . ALA A 1 89 ? -11.474 -9.904 9.336 1.00 98.12 89 ALA A N 1
ATOM 721 C CA . ALA A 1 89 ? -11.213 -9.495 10.709 1.00 98.12 89 ALA A CA 1
ATOM 722 C C . ALA A 1 89 ? -11.618 -8.040 10.953 1.00 98.12 89 ALA A C 1
ATOM 724 O O . ALA A 1 89 ? -11.496 -7.185 10.078 1.00 98.12 89 ALA A O 1
ATOM 725 N N . GLU A 1 90 ? -12.092 -7.773 12.163 1.00 98.25 90 GLU A N 1
ATOM 726 C CA . GLU A 1 90 ? -12.354 -6.437 12.685 1.00 98.25 90 GLU A CA 1
ATOM 727 C C . GLU A 1 90 ? -11.226 -6.014 13.613 1.00 98.25 90 GLU A C 1
ATOM 729 O O . GLU A 1 90 ? -10.753 -6.796 14.440 1.00 98.25 90 GLU A O 1
ATOM 734 N N . PHE A 1 91 ? -10.814 -4.762 13.481 1.00 98.31 91 PHE A N 1
ATOM 735 C CA . PHE A 1 91 ? -9.760 -4.165 14.275 1.00 98.31 91 PHE A CA 1
ATOM 736 C C . PHE A 1 91 ? -10.270 -2.871 14.886 1.00 98.31 91 PHE A C 1
ATOM 738 O O . PHE A 1 91 ? -10.487 -1.895 14.171 1.00 98.31 91 PHE A O 1
ATOM 745 N N . THR A 1 92 ? -10.445 -2.855 16.202 1.00 98.25 92 THR A N 1
ATOM 746 C CA . THR A 1 92 ? -10.700 -1.612 16.934 1.00 98.25 92 THR A CA 1
ATOM 747 C C . THR A 1 92 ? -9.359 -0.969 17.247 1.00 98.25 92 THR A C 1
ATOM 749 O O . THR A 1 92 ? -8.531 -1.572 17.934 1.00 98.25 92 THR A O 1
ATOM 752 N N . CYS A 1 93 ? -9.136 0.233 16.725 1.00 98.00 93 CYS A N 1
ATOM 753 C CA . CYS A 1 93 ? -7.873 0.951 16.839 1.00 98.00 93 CYS A CA 1
ATOM 754 C C . CYS A 1 93 ? -8.059 2.259 17.609 1.00 98.00 93 CYS A C 1
ATOM 756 O O . CYS A 1 93 ? -8.913 3.074 17.256 1.00 98.00 93 CYS A O 1
ATOM 758 N N . ASP A 1 94 ? -7.213 2.479 18.615 1.00 97.81 94 ASP A N 1
ATOM 759 C CA . ASP A 1 94 ? -7.165 3.728 19.377 1.00 97.81 94 ASP A CA 1
ATOM 760 C C . ASP A 1 94 ? -6.848 4.946 18.495 1.00 97.81 94 ASP A C 1
ATOM 762 O O . ASP A 1 94 ? -6.175 4.844 17.465 1.00 97.81 94 ASP A O 1
ATOM 766 N N . THR A 1 95 ? -7.243 6.135 18.966 1.00 96.62 95 THR A N 1
ATOM 767 C CA . THR A 1 95 ? -7.112 7.419 18.253 1.00 96.62 95 THR A CA 1
ATOM 768 C C . THR A 1 95 ? -5.718 7.684 17.678 1.00 96.62 95 THR A C 1
ATOM 770 O O . THR A 1 95 ? -5.582 8.282 16.611 1.00 96.62 95 THR A O 1
ATOM 773 N N . LYS A 1 96 ? -4.656 7.226 18.353 1.00 95.56 96 LYS A N 1
ATOM 774 C CA . LYS A 1 96 ? -3.269 7.411 17.895 1.00 95.56 96 LYS A CA 1
ATOM 775 C C . LYS A 1 96 ? -2.993 6.782 16.520 1.00 95.56 96 LYS A C 1
ATOM 777 O O . LYS A 1 96 ? -2.136 7.276 15.798 1.00 95.56 96 LYS A O 1
ATOM 782 N N . HIS A 1 97 ? -3.737 5.736 16.157 1.00 95.88 97 HIS A N 1
ATOM 783 C CA . HIS A 1 97 ? -3.624 5.031 14.877 1.00 95.88 97 HIS A CA 1
ATOM 784 C C . HIS A 1 97 ? -4.583 5.568 13.812 1.00 95.88 97 HIS A C 1
ATOM 786 O O . HIS A 1 97 ? -4.380 5.344 12.621 1.00 95.88 97 HIS A O 1
ATOM 792 N N . THR A 1 98 ? -5.639 6.270 14.226 1.00 96.44 98 THR A N 1
ATOM 793 C CA . THR A 1 98 ? -6.745 6.696 13.357 1.00 96.44 98 THR A CA 1
ATOM 794 C C . THR A 1 98 ? -6.741 8.197 13.072 1.00 96.44 98 THR A C 1
ATOM 796 O O . THR A 1 98 ? -7.418 8.635 12.148 1.00 96.44 98 THR A O 1
ATOM 799 N N . ALA A 1 99 ? -5.950 8.998 13.793 1.00 92.88 99 ALA A N 1
ATOM 800 C CA . ALA A 1 99 ? -5.904 10.456 13.639 1.00 92.88 99 ALA A CA 1
ATOM 801 C C . ALA A 1 99 ? -5.575 10.926 12.208 1.00 92.88 99 ALA A C 1
ATOM 803 O O . ALA A 1 99 ? -6.035 11.980 11.775 1.00 92.88 99 ALA A O 1
ATOM 804 N N . VAL A 1 100 ? -4.802 10.139 11.451 1.00 92.62 100 VAL A N 1
ATOM 805 C CA . VAL A 1 100 ? -4.454 10.429 10.046 1.00 92.62 100 VAL A CA 1
ATOM 806 C C . VAL A 1 100 ? -5.494 9.917 9.044 1.00 92.62 100 VAL A C 1
ATOM 808 O O . VAL A 1 100 ? -5.432 10.268 7.863 1.00 92.62 100 VAL A O 1
ATOM 811 N N . TYR A 1 101 ? -6.470 9.123 9.498 1.00 96.00 101 TYR A N 1
ATOM 812 C CA . TYR A 1 101 ? -7.496 8.516 8.654 1.00 96.00 101 TYR A CA 1
ATOM 813 C C . TYR A 1 101 ? -8.258 9.532 7.790 1.00 96.00 101 TYR A C 1
ATOM 815 O O . TYR A 1 101 ? -8.369 9.273 6.593 1.00 96.00 101 TYR A O 1
ATOM 823 N N . PRO A 1 102 ? -8.704 10.706 8.292 1.00 95.25 102 PRO A N 1
ATOM 824 C CA . PRO A 1 102 ? -9.437 11.665 7.464 1.00 95.25 102 PRO A CA 1
ATOM 825 C C . PRO A 1 102 ? -8.684 12.111 6.206 1.00 95.25 102 PRO A C 1
ATOM 827 O O . PRO A 1 102 ? -9.276 12.268 5.140 1.00 95.25 102 PRO A O 1
ATOM 830 N N . LEU A 1 103 ? -7.362 12.282 6.297 1.00 91.81 103 LEU A N 1
ATOM 831 C CA . LEU A 1 103 ? -6.532 12.700 5.163 1.00 91.81 103 LEU A CA 1
ATOM 832 C C . LEU A 1 103 ? -6.421 11.592 4.109 1.00 91.81 103 LEU A C 1
ATOM 834 O O . LEU A 1 103 ? -6.418 11.861 2.902 1.00 91.81 103 LEU A O 1
ATOM 838 N N . VAL A 1 104 ? -6.336 10.343 4.566 1.00 92.19 104 VAL A N 1
ATOM 839 C CA . VAL A 1 104 ? -6.280 9.166 3.696 1.00 92.19 104 VAL A CA 1
ATOM 840 C C . VAL A 1 104 ? -7.642 8.906 3.064 1.00 92.19 104 VAL A C 1
ATOM 842 O O . VAL A 1 104 ? -7.713 8.787 1.845 1.00 92.19 104 VAL A O 1
ATOM 845 N N . ALA A 1 105 ? -8.722 8.932 3.845 1.00 94.06 105 ALA A N 1
ATOM 846 C CA . ALA A 1 105 ? -10.093 8.800 3.362 1.00 94.06 105 ALA A CA 1
ATOM 847 C C . ALA A 1 105 ? -10.424 9.857 2.303 1.00 94.06 105 ALA A C 1
ATOM 849 O O . ALA A 1 105 ? -10.925 9.511 1.237 1.00 94.06 105 ALA A O 1
ATOM 850 N N . LYS A 1 106 ? -10.050 11.127 2.525 1.00 92.94 106 LYS A N 1
ATOM 851 C CA . LYS A 1 106 ? -10.193 12.184 1.512 1.00 92.94 106 LYS A CA 1
ATOM 852 C C . LYS A 1 106 ? -9.492 11.800 0.203 1.00 92.94 106 LYS A C 1
ATOM 854 O O . LYS A 1 106 ? -10.116 11.831 -0.853 1.00 92.94 106 LYS A O 1
ATOM 859 N N . SER A 1 107 ? -8.218 11.406 0.286 1.00 89.50 107 SER A N 1
ATOM 860 C CA . SER A 1 107 ? -7.418 11.025 -0.888 1.00 89.50 107 SER A CA 1
ATOM 861 C C . SER A 1 107 ? -8.058 9.854 -1.645 1.00 89.50 107 SER A C 1
ATOM 863 O O . SER A 1 107 ? -8.167 9.898 -2.865 1.00 89.50 107 SER A O 1
ATOM 865 N N . LEU A 1 108 ? -8.540 8.837 -0.922 1.00 89.62 108 LEU A N 1
ATOM 866 C CA . LEU A 1 108 ? -9.238 7.690 -1.505 1.00 89.62 108 LEU A CA 1
ATOM 867 C C . LEU A 1 108 ? -10.537 8.116 -2.200 1.00 89.62 108 LEU A C 1
ATOM 869 O O . LEU A 1 108 ? -10.739 7.796 -3.369 1.00 89.62 108 LEU A O 1
ATOM 873 N N . ARG A 1 109 ? -11.395 8.888 -1.524 1.00 91.81 109 ARG A N 1
ATOM 874 C CA . ARG A 1 109 ? -12.662 9.388 -2.084 1.00 91.81 109 ARG A CA 1
ATOM 875 C C . ARG A 1 109 ? -12.446 10.216 -3.352 1.00 91.81 109 ARG A C 1
ATOM 877 O O . ARG A 1 109 ? -13.208 10.068 -4.306 1.00 91.81 109 ARG A O 1
ATOM 884 N N . ASP A 1 110 ? -11.424 11.068 -3.375 1.00 87.25 110 ASP A N 1
ATOM 885 C CA . ASP A 1 110 ? -11.104 11.907 -4.533 1.00 87.25 110 ASP A CA 1
ATOM 886 C C . ASP A 1 110 ? -10.618 11.066 -5.727 1.00 87.25 110 ASP A C 1
ATOM 888 O O . ASP A 1 110 ? -11.122 11.250 -6.840 1.00 87.25 110 ASP A O 1
ATOM 892 N N . ILE A 1 111 ? -9.752 10.071 -5.488 1.00 83.50 111 ILE A N 1
ATOM 893 C CA . ILE A 1 111 ? -9.320 9.099 -6.508 1.00 83.50 111 ILE A CA 1
ATOM 894 C C . ILE A 1 111 ? -10.530 8.361 -7.097 1.00 83.50 111 ILE A C 1
ATOM 896 O O . ILE A 1 111 ? -10.672 8.281 -8.317 1.00 83.50 111 ILE A O 1
ATOM 900 N N . PHE A 1 112 ? -11.447 7.874 -6.255 1.00 81.88 112 PHE A N 1
ATOM 901 C CA . PHE A 1 112 ? -12.636 7.152 -6.721 1.00 81.88 112 PHE A CA 1
ATOM 902 C C . PHE A 1 112 ? -13.630 8.031 -7.489 1.00 81.88 112 PHE A C 1
ATOM 904 O O . PHE A 1 112 ? -14.351 7.531 -8.350 1.00 81.88 112 PHE A O 1
ATOM 911 N N . LYS A 1 113 ? -13.647 9.345 -7.240 1.00 83.56 113 LYS A N 1
ATOM 912 C CA . LYS A 1 113 ? -14.417 10.319 -8.033 1.00 83.56 113 LYS A CA 1
ATOM 913 C C . LYS A 1 113 ? -13.739 10.708 -9.353 1.00 83.56 113 LYS A C 1
ATOM 915 O O . LYS A 1 113 ? -14.261 11.570 -10.057 1.00 83.56 113 LYS A O 1
ATOM 920 N N . GLY A 1 114 ? -12.585 10.123 -9.683 1.00 73.19 114 GLY A N 1
ATOM 921 C CA . GLY A 1 114 ? -11.816 10.464 -10.881 1.00 73.19 114 GLY A CA 1
ATOM 922 C C . GLY A 1 114 ? -11.097 11.812 -10.789 1.00 73.19 114 GLY A C 1
ATOM 923 O O . GLY A 1 114 ? -10.662 12.34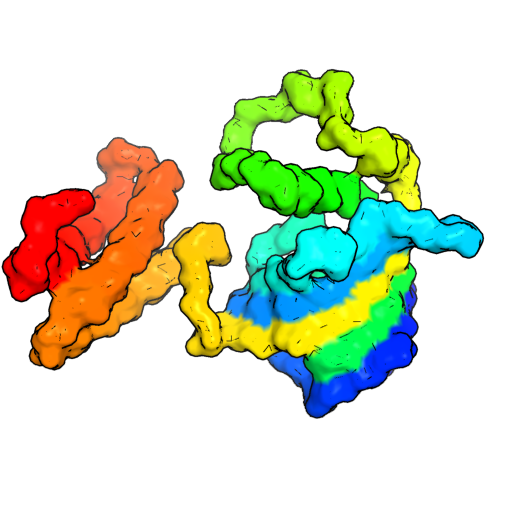1 -11.809 1.00 73.19 114 GLY A O 1
ATOM 924 N N . LYS A 1 115 ? -10.957 12.386 -9.586 1.00 61.84 115 LYS A N 1
ATOM 925 C CA . LYS A 1 115 ? -10.110 13.561 -9.355 1.00 61.84 115 LYS A CA 1
ATOM 926 C C . LYS A 1 115 ? -8.679 13.084 -9.141 1.00 61.84 115 LYS A C 1
ATOM 928 O O . LYS A 1 115 ? -8.213 12.936 -8.016 1.00 61.84 115 LYS A O 1
ATOM 933 N N . THR A 1 116 ? -7.992 12.775 -10.232 1.00 48.41 116 THR A N 1
ATOM 934 C CA . THR A 1 116 ? -6.596 12.344 -10.193 1.00 48.41 116 THR A CA 1
ATOM 935 C C . THR A 1 116 ? -5.663 13.552 -10.182 1.00 48.41 116 THR A C 1
ATOM 937 O O . THR A 1 116 ? -5.020 13.852 -11.186 1.00 48.41 116 THR A O 1
ATOM 940 N N . ASP A 1 117 ? -5.544 14.238 -9.046 1.00 43.34 117 ASP A N 1
ATOM 941 C CA . ASP A 1 117 ? -4.379 15.098 -8.809 1.00 43.34 117 ASP A CA 1
ATOM 942 C C . ASP A 1 117 ? -3.189 14.191 -8.451 1.00 43.34 117 ASP A C 1
ATOM 944 O O . ASP A 1 117 ? -2.784 14.065 -7.298 1.00 43.34 117 ASP A O 1
ATOM 948 N N . HIS A 1 118 ? -2.639 13.498 -9.454 1.00 42.59 118 HIS A N 1
ATOM 949 C CA . HIS A 1 118 ? -1.471 12.613 -9.319 1.00 42.59 118 HIS A CA 1
ATOM 950 C C . HIS A 1 118 ? -0.145 13.362 -9.121 1.00 42.59 118 HIS A C 1
ATOM 952 O O . HIS A 1 118 ? 0.926 12.757 -9.170 1.00 42.59 118 HIS A O 1
ATOM 958 N N . HIS A 1 119 ? -0.176 14.663 -8.836 1.00 37.28 119 HIS A N 1
ATOM 959 C CA . HIS A 1 119 ? 1.021 15.328 -8.360 1.00 37.28 119 HIS A CA 1
ATOM 960 C C . HIS A 1 119 ? 1.250 14.937 -6.907 1.00 37.28 119 HIS A C 1
ATOM 962 O O . HIS A 1 119 ? 0.571 15.402 -5.993 1.00 37.28 119 HIS A O 1
ATOM 968 N N . SER A 1 120 ? 2.249 14.072 -6.717 1.00 39.97 120 SER A N 1
ATOM 969 C CA . SER A 1 120 ? 3.034 13.984 -5.495 1.00 39.97 120 SER A CA 1
ATOM 970 C C . SER A 1 120 ? 3.081 15.364 -4.845 1.00 39.97 120 SER A C 1
ATOM 972 O O . SER A 1 120 ? 3.709 16.278 -5.382 1.00 39.97 120 SER A O 1
ATOM 974 N N . THR A 1 121 ? 2.392 15.544 -3.721 1.00 37.38 121 THR A N 1
ATOM 975 C CA . THR A 1 121 ? 2.472 16.773 -2.932 1.00 37.38 121 THR A CA 1
ATOM 976 C C . THR A 1 121 ? 3.837 16.803 -2.246 1.00 37.38 121 THR A C 1
ATOM 978 O O . THR A 1 121 ? 3.951 16.610 -1.038 1.00 37.38 121 THR A O 1
ATOM 981 N N . SER A 1 122 ? 4.883 16.961 -3.052 1.00 36.78 122 SER A N 1
ATOM 982 C CA . SER A 1 122 ? 6.221 17.353 -2.664 1.00 36.78 122 SER A CA 1
ATOM 983 C C . SER A 1 122 ? 6.232 18.871 -2.722 1.00 36.78 122 SER A C 1
ATOM 985 O O . SER A 1 122 ? 6.216 19.455 -3.797 1.00 36.78 122 SER A O 1
ATOM 987 N N . HIS A 1 123 ? 6.189 19.467 -1.532 1.00 42.25 123 HIS A N 1
ATOM 988 C CA . HIS A 1 123 ? 6.550 20.845 -1.221 1.00 42.25 123 HIS A CA 1
ATOM 989 C C . HIS A 1 123 ? 5.831 21.996 -1.963 1.00 42.25 123 HIS A C 1
ATOM 991 O O . HIS A 1 123 ? 5.915 22.172 -3.169 1.00 42.25 123 HIS A O 1
ATOM 997 N N . CYS A 1 124 ? 5.276 22.902 -1.143 1.00 30.66 124 CYS A N 1
ATOM 998 C CA . CYS A 1 124 ? 4.890 24.284 -1.469 1.00 30.66 124 CYS A CA 1
ATOM 999 C C . CYS A 1 124 ? 3.423 24.555 -1.872 1.00 30.66 124 CYS A C 1
ATOM 1001 O O . CYS A 1 124 ? 3.153 25.075 -2.946 1.00 30.66 124 CYS A O 1
ATOM 1003 N N . CYS A 1 125 ? 2.468 24.297 -0.966 1.00 38.16 125 CYS A N 1
ATOM 1004 C CA . CYS A 1 125 ? 1.320 25.200 -0.727 1.00 38.16 125 CYS A CA 1
ATOM 1005 C C . CYS A 1 125 ? 0.485 24.736 0.480 1.00 38.16 125 CYS A C 1
ATOM 1007 O O . CYS A 1 125 ? -0.601 24.181 0.349 1.00 38.16 125 CYS A O 1
ATOM 1009 N N . GLY A 1 126 ? 1.004 24.957 1.691 1.00 39.97 126 GLY A N 1
ATOM 1010 C CA . GLY A 1 126 ? 0.322 24.605 2.944 1.00 39.97 126 GLY A CA 1
ATOM 1011 C C . GLY A 1 126 ? -0.693 25.637 3.453 1.00 39.97 126 GLY A C 1
ATOM 1012 O O . GLY A 1 126 ? -1.299 25.398 4.490 1.00 39.97 126 GLY A O 1
ATOM 1013 N N . MET A 1 127 ? -0.882 26.778 2.772 1.00 39.78 127 MET A N 1
ATOM 1014 C CA . MET A 1 127 ? -1.580 27.929 3.372 1.00 39.78 127 MET A CA 1
ATOM 1015 C C . MET A 1 127 ? -2.972 28.244 2.795 1.00 39.78 127 MET A C 1
ATOM 1017 O O . MET A 1 127 ? -3.694 29.023 3.406 1.00 39.78 127 MET A O 1
ATOM 1021 N N . MET A 1 128 ? -3.386 27.646 1.667 1.00 39.91 128 MET A N 1
ATOM 1022 C CA . MET A 1 128 ? -4.683 27.972 1.033 1.00 39.91 128 MET A CA 1
ATOM 1023 C C . MET A 1 128 ? -5.736 26.857 1.117 1.00 39.91 128 MET A C 1
ATOM 1025 O O . MET A 1 128 ? -6.923 27.133 1.005 1.00 39.91 128 MET A O 1
ATOM 1029 N N . ALA A 1 129 ? -5.333 25.616 1.408 1.00 45.31 129 ALA A N 1
ATOM 1030 C CA . ALA A 1 129 ? -6.252 24.479 1.556 1.00 45.31 129 ALA A CA 1
ATOM 1031 C C . ALA A 1 129 ? -6.916 24.377 2.946 1.00 45.31 129 ALA A C 1
ATOM 1033 O O . ALA A 1 129 ? -7.757 23.511 3.162 1.00 45.31 129 ALA A O 1
ATOM 1034 N N . MET A 1 130 ? -6.544 25.239 3.899 1.00 47.03 130 MET A N 1
ATOM 1035 C CA . MET A 1 130 ? -7.081 25.203 5.268 1.00 47.03 130 MET A CA 1
ATOM 1036 C C . MET A 1 130 ? -8.415 25.950 5.423 1.00 47.03 130 MET A C 1
ATOM 1038 O O . MET A 1 130 ? -9.060 25.807 6.456 1.00 47.03 130 MET A O 1
ATOM 1042 N N . ALA A 1 131 ? -8.839 26.740 4.428 1.00 48.16 131 ALA A N 1
ATOM 1043 C CA . ALA A 1 131 ? -10.069 27.531 4.521 1.00 48.16 131 ALA A CA 1
ATOM 1044 C C . ALA A 1 131 ? -11.347 26.721 4.215 1.00 48.16 131 ALA A C 1
ATOM 1046 O O . ALA A 1 131 ? -12.372 26.970 4.841 1.00 48.16 131 ALA A O 1
ATOM 1047 N N . ASP A 1 132 ? -11.273 25.715 3.331 1.00 53.84 132 ASP A N 1
ATOM 1048 C CA . ASP A 1 132 ? -12.446 24.963 2.834 1.00 53.84 132 ASP A CA 1
ATOM 1049 C C . ASP A 1 132 ? -12.580 23.532 3.409 1.00 53.84 132 ASP A C 1
ATOM 1051 O O . ASP A 1 132 ? -13.467 22.761 3.027 1.00 53.84 132 ASP A O 1
ATOM 1055 N N . GLY A 1 133 ? -11.719 23.151 4.358 1.00 67.44 133 GLY A N 1
ATOM 1056 C CA . GLY A 1 133 ? -11.701 21.803 4.935 1.00 67.44 133 GLY A CA 1
ATOM 1057 C C . GLY A 1 133 ? -11.385 20.704 3.907 1.00 67.44 133 GLY A C 1
ATOM 1058 O O . GLY A 1 133 ? -10.789 20.930 2.858 1.00 67.44 133 GLY A O 1
ATOM 1059 N N . THR A 1 134 ? -11.770 19.465 4.206 1.00 74.81 134 THR A N 1
ATOM 1060 C CA . THR A 1 134 ? -11.555 18.300 3.328 1.00 74.81 134 THR A CA 1
ATOM 1061 C C . THR A 1 134 ? -12.508 18.248 2.130 1.00 74.81 134 THR A C 1
ATOM 1063 O O . THR A 1 134 ? -12.300 17.428 1.240 1.00 74.81 134 THR A O 1
ATOM 1066 N N . GLY A 1 135 ? -13.559 19.075 2.100 1.00 85.62 135 GLY A N 1
ATOM 1067 C CA . GLY A 1 135 ? -14.697 18.921 1.185 1.00 85.62 135 GLY A CA 1
ATOM 1068 C C . GLY A 1 135 ? -15.695 17.822 1.590 1.00 85.62 135 GLY A C 1
ATOM 1069 O O . GLY A 1 135 ? -16.688 17.620 0.893 1.00 85.62 135 GLY A O 1
ATOM 1070 N N . TYR A 1 136 ? -15.459 17.137 2.716 1.00 90.50 136 TYR A N 1
ATOM 1071 C CA . TYR A 1 136 ? -16.304 16.076 3.264 1.00 90.50 136 TYR A CA 1
ATOM 1072 C C . TYR A 1 136 ? -16.659 16.404 4.731 1.00 90.50 136 TYR A C 1
ATOM 1074 O O . TYR A 1 136 ? -15.764 16.430 5.581 1.00 90.50 136 TYR A O 1
ATOM 1082 N N . PRO A 1 137 ? -17.932 16.710 5.056 1.00 92.50 137 PRO A N 1
ATOM 1083 C CA . PRO A 1 137 ? -18.315 17.161 6.399 1.00 92.50 137 PRO A CA 1
ATOM 1084 C C . PRO A 1 137 ? -17.979 16.169 7.519 1.00 92.50 137 PRO A C 1
ATOM 1086 O O . PRO A 1 137 ? -17.503 16.575 8.575 1.00 92.50 137 PRO A O 1
ATOM 1089 N N . ASP A 1 138 ? -18.165 14.878 7.260 1.00 93.56 138 ASP A N 1
ATOM 1090 C CA . ASP A 1 138 ? -17.848 13.778 8.173 1.00 93.56 138 ASP A CA 1
ATOM 1091 C C . ASP A 1 138 ? -16.342 13.672 8.463 1.00 93.56 138 ASP A C 1
ATOM 1093 O O . ASP A 1 138 ? -15.934 13.481 9.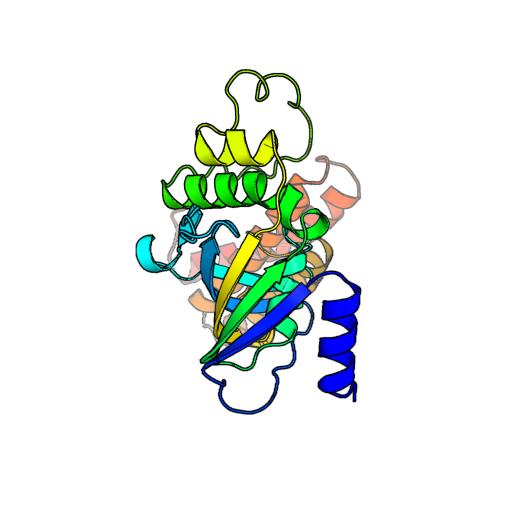607 1.00 93.56 138 ASP A O 1
ATOM 1097 N N . LEU A 1 139 ? -15.492 13.867 7.448 1.00 94.38 139 LEU A N 1
ATOM 1098 C CA . LEU A 1 139 ? -14.039 13.880 7.634 1.00 94.38 139 LEU A CA 1
ATOM 1099 C C . LEU A 1 139 ? -13.567 15.147 8.356 1.00 94.38 139 LEU A C 1
ATOM 1101 O O . LEU A 1 139 ? -12.627 15.078 9.142 1.00 94.38 139 LEU A O 1
ATOM 1105 N N . ASN A 1 140 ? -14.220 16.293 8.133 1.00 92.62 140 ASN A N 1
ATOM 1106 C CA . ASN A 1 140 ? -13.936 17.528 8.873 1.00 92.62 140 ASN A CA 1
ATOM 1107 C C . ASN A 1 140 ? -14.244 17.376 10.367 1.00 92.62 140 ASN A C 1
ATOM 1109 O O . ASN A 1 140 ? -13.452 17.809 11.202 1.00 92.62 140 ASN A O 1
ATOM 1113 N N . GLU A 1 141 ? -15.376 16.751 10.698 1.00 93.00 141 GLU A N 1
ATOM 1114 C CA . GLU A 1 141 ? -15.732 16.402 12.076 1.00 93.00 141 GLU A CA 1
ATOM 1115 C C . GLU A 1 141 ? -14.657 15.501 12.690 1.00 93.00 141 GLU A C 1
ATOM 1117 O O . GLU A 1 141 ? -14.127 15.812 13.753 1.00 93.00 141 GLU A O 1
ATOM 1122 N N . LEU A 1 142 ? -14.254 14.451 11.972 1.00 93.69 142 LEU A N 1
ATOM 1123 C CA . LEU A 1 142 ? -13.243 13.506 12.441 1.00 93.69 142 LEU A CA 1
ATOM 1124 C C . LEU A 1 142 ? -11.844 14.134 12.597 1.00 93.69 142 LEU A C 1
ATOM 1126 O O . LEU A 1 142 ? -11.074 13.711 13.455 1.00 93.69 142 LEU A O 1
ATOM 1130 N N . MET A 1 143 ? -11.506 15.154 11.800 1.00 92.31 143 MET A N 1
ATOM 1131 C CA . MET A 1 143 ? -10.283 15.947 11.986 1.00 92.31 143 MET A CA 1
ATOM 1132 C C . MET A 1 143 ? -10.350 16.847 13.221 1.00 92.31 143 MET A C 1
ATOM 1134 O O . MET A 1 143 ? -9.334 17.049 13.884 1.00 92.31 143 MET A O 1
ATOM 1138 N N . LYS A 1 144 ? -11.524 17.418 13.510 1.00 93.19 144 LYS A N 1
ATOM 1139 C CA . LYS A 1 144 ? -11.736 18.288 14.672 1.00 93.19 144 LYS A CA 1
ATOM 1140 C C . LYS A 1 144 ? -11.744 17.486 15.972 1.00 93.19 144 LYS A C 1
ATOM 1142 O O . LYS A 1 144 ? -11.186 17.939 16.969 1.00 93.19 144 LYS A O 1
ATOM 1147 N N . GLU A 1 145 ? -12.355 16.307 15.945 1.00 94.19 145 GLU A N 1
ATOM 1148 C CA . GLU A 1 145 ? -12.492 15.402 17.085 1.00 94.19 145 GLU A CA 1
ATOM 1149 C C . GLU A 1 145 ? -11.966 14.004 16.710 1.00 94.19 145 GLU A C 1
ATOM 1151 O O . GLU A 1 145 ? -12.743 13.102 16.376 1.00 94.19 145 GLU A O 1
ATOM 1156 N N . PRO A 1 146 ? -10.630 13.807 16.746 1.00 95.00 146 PRO A N 1
ATOM 1157 C CA . PRO A 1 146 ? -10.028 12.503 16.511 1.00 95.00 146 PRO A CA 1
ATOM 1158 C C . PRO A 1 146 ? -10.538 11.473 17.521 1.00 95.00 146 PRO A C 1
ATOM 1160 O O . PRO A 1 146 ? -10.488 11.690 18.733 1.00 95.00 146 PRO A O 1
ATOM 1163 N N . GLN A 1 147 ? -10.976 10.321 17.023 1.00 96.81 147 GLN A N 1
ATOM 1164 C CA . GLN A 1 147 ? -11.576 9.259 17.830 1.00 96.81 147 GLN A CA 1
ATOM 1165 C C . GLN A 1 147 ? -11.100 7.870 17.375 1.00 96.81 147 GLN A C 1
ATOM 1167 O O . GLN A 1 147 ? -10.609 7.732 16.247 1.00 96.81 147 GLN A O 1
ATOM 1172 N N . PRO A 1 148 ? -11.249 6.833 18.218 1.00 98.00 148 PRO A N 1
ATOM 1173 C CA . PRO A 1 148 ? -11.016 5.454 17.811 1.00 98.00 148 PRO A CA 1
ATOM 1174 C C . PRO A 1 148 ? -11.940 5.056 16.655 1.00 98.00 148 PRO A C 1
ATOM 1176 O O . PRO A 1 148 ? -13.060 5.553 16.549 1.00 98.00 148 PRO A O 1
ATOM 1179 N N . LEU A 1 149 ? -11.481 4.144 15.801 1.00 98.50 149 LEU A N 1
ATOM 1180 C CA . LEU A 1 149 ? -12.249 3.625 14.664 1.00 98.50 149 LEU A CA 1
ATOM 1181 C C . LEU A 1 149 ? -12.182 2.101 14.639 1.00 98.50 149 LEU A C 1
ATOM 1183 O O . LEU A 1 149 ? -11.242 1.500 15.166 1.00 98.50 149 LEU A O 1
ATOM 1187 N N . VAL A 1 150 ? -13.163 1.489 13.979 1.00 98.50 150 VAL A N 1
ATOM 1188 C CA . VAL A 1 150 ? -13.130 0.066 13.634 1.00 98.50 150 VAL A CA 1
ATOM 1189 C C . VAL A 1 150 ? -12.799 -0.075 12.154 1.00 98.50 150 VAL A C 1
ATOM 1191 O O . VAL A 1 150 ? -13.483 0.496 11.304 1.00 98.50 150 VAL A O 1
ATOM 1194 N N . PHE A 1 151 ? -11.767 -0.856 11.846 1.00 98.50 151 PHE A N 1
ATOM 1195 C CA . PHE A 1 151 ? -11.447 -1.289 10.490 1.00 98.50 151 PHE A CA 1
ATOM 1196 C C . PHE A 1 151 ? -11.862 -2.751 10.316 1.00 98.50 151 PHE A C 1
ATOM 1198 O O . PHE A 1 151 ? -11.276 -3.637 10.933 1.00 98.50 151 PHE A O 1
ATOM 1205 N N . SER A 1 152 ? -12.851 -3.021 9.468 1.00 98.38 152 SER A N 1
ATOM 1206 C CA . SER A 1 152 ? -13.205 -4.378 9.045 1.00 98.38 152 SER A CA 1
ATOM 1207 C C . SER A 1 152 ? -12.507 -4.669 7.720 1.00 98.38 152 SER A C 1
ATOM 1209 O O . SER A 1 152 ? -12.824 -4.046 6.706 1.00 98.38 152 SER A O 1
ATOM 1211 N N . LEU A 1 153 ? -11.554 -5.599 7.716 1.00 98.50 153 LEU A N 1
ATOM 1212 C CA . LEU A 1 153 ? -10.734 -5.941 6.553 1.00 98.50 153 LEU A CA 1
ATOM 1213 C C . LEU A 1 153 ? -11.056 -7.358 6.067 1.00 98.50 153 LEU A C 1
ATOM 1215 O O . LEU A 1 153 ? -11.258 -8.262 6.875 1.00 98.50 153 LEU A O 1
ATOM 1219 N N . GLU A 1 154 ? -11.066 -7.558 4.751 1.00 98.31 154 GLU A N 1
ATOM 1220 C CA . GLU A 1 154 ? -11.064 -8.877 4.105 1.00 98.31 154 GLU A CA 1
ATOM 1221 C C . GLU A 1 154 ? -9.848 -8.970 3.183 1.00 98.31 154 GLU A C 1
ATOM 1223 O O . GLU A 1 154 ? -9.820 -8.310 2.142 1.00 98.31 154 GLU A O 1
ATOM 1228 N N . LEU A 1 155 ? -8.861 -9.800 3.531 1.00 97.88 155 LEU A N 1
ATOM 1229 C CA . LEU A 1 155 ? -7.674 -9.993 2.698 1.00 97.88 155 LEU A CA 1
ATOM 1230 C C . LEU A 1 155 ? -8.004 -10.936 1.536 1.00 97.88 155 LEU A C 1
ATOM 1232 O O . LEU A 1 155 ? -8.152 -12.138 1.723 1.00 97.88 155 LEU A O 1
ATOM 1236 N N . LEU A 1 156 ? -8.101 -10.420 0.312 1.00 96.56 156 LEU A N 1
ATOM 1237 C CA . LEU A 1 156 ? -8.507 -11.218 -0.847 1.00 96.56 156 LEU A CA 1
ATOM 1238 C C . LEU A 1 156 ? -7.352 -11.992 -1.468 1.00 96.56 156 LEU A C 1
ATOM 1240 O O . LEU A 1 156 ? -7.558 -13.127 -1.914 1.00 96.56 156 LEU A O 1
ATOM 1244 N N . LYS A 1 157 ? -6.187 -11.343 -1.560 1.00 94.94 157 LYS A N 1
ATOM 1245 C CA . LYS A 1 157 ? -4.993 -11.834 -2.251 1.00 94.94 157 LYS A CA 1
ATOM 1246 C C . LYS A 1 157 ? -3.742 -11.150 -1.698 1.00 94.94 157 LYS A C 1
ATOM 1248 O O . LYS A 1 157 ? -3.790 -9.970 -1.357 1.00 94.94 157 LYS A O 1
ATOM 1253 N N . LEU A 1 158 ? -2.631 -11.881 -1.674 1.00 94.12 158 LEU A N 1
ATOM 1254 C CA . LEU A 1 158 ? -1.289 -11.326 -1.524 1.00 94.12 158 LEU A CA 1
ATOM 1255 C C . LEU A 1 158 ? -0.438 -11.776 -2.716 1.00 94.12 158 LEU A C 1
ATOM 1257 O O . LEU A 1 158 ? -0.427 -12.96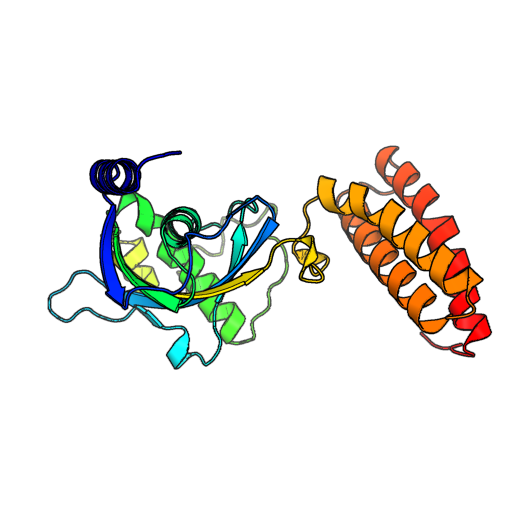0 -3.048 1.00 94.12 158 LEU A O 1
ATOM 1261 N N . GLU A 1 159 ? 0.249 -10.836 -3.354 1.00 92.12 159 GLU A N 1
ATOM 1262 C CA . GLU A 1 159 ? 1.161 -11.077 -4.473 1.00 92.12 159 GLU A CA 1
ATOM 1263 C C . GLU A 1 159 ? 2.567 -10.631 -4.074 1.00 92.12 159 GLU A C 1
ATOM 1265 O O . GLU A 1 159 ? 2.761 -9.502 -3.622 1.00 92.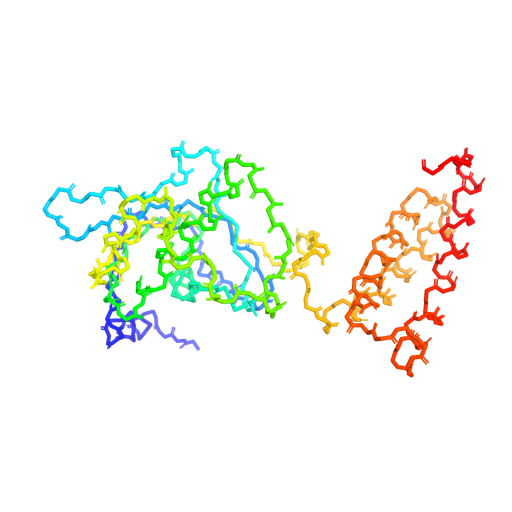12 159 GLU A O 1
ATOM 1270 N N . LEU A 1 160 ? 3.556 -11.509 -4.231 1.00 87.50 160 LEU A N 1
ATOM 1271 C CA . LEU A 1 160 ? 4.958 -11.141 -4.015 1.00 87.50 160 LEU A CA 1
ATOM 1272 C C . LEU A 1 160 ? 5.454 -10.222 -5.146 1.00 87.50 160 LEU A C 1
ATOM 1274 O O . LEU A 1 160 ? 4.894 -10.290 -6.242 1.00 87.50 160 LEU A O 1
ATOM 1278 N N . PRO A 1 161 ? 6.495 -9.392 -4.931 1.00 79.12 161 PRO A N 1
ATOM 1279 C CA . PRO A 1 161 ? 7.008 -8.464 -5.948 1.00 79.12 161 PRO A CA 1
ATOM 1280 C C . PRO A 1 161 ? 7.286 -9.108 -7.313 1.00 79.12 161 PRO A C 1
ATOM 1282 O O . PRO A 1 161 ? 7.149 -8.461 -8.342 1.00 79.12 161 PRO A O 1
ATOM 1285 N N . GLU A 1 162 ? 7.671 -10.385 -7.336 1.00 74.12 162 GLU A N 1
ATOM 1286 C CA . GLU A 1 162 ? 7.984 -11.129 -8.558 1.00 74.12 162 GLU A CA 1
ATOM 1287 C C . GLU A 1 162 ? 6.734 -11.632 -9.304 1.00 74.12 162 GLU A C 1
ATOM 1289 O O . GLU A 1 162 ? 6.833 -12.087 -10.442 1.00 74.12 162 GLU A O 1
ATOM 1294 N N . GLN A 1 163 ? 5.563 -11.594 -8.663 1.00 72.62 163 GLN A N 1
ATOM 1295 C CA . GLN A 1 163 ? 4.302 -12.149 -9.165 1.00 72.62 163 GLN A CA 1
ATOM 1296 C C . GLN A 1 163 ? 3.400 -11.105 -9.832 1.00 72.62 163 GLN A C 1
ATOM 1298 O O . GLN A 1 163 ? 2.394 -11.480 -10.433 1.00 72.62 163 GLN A O 1
ATOM 1303 N N . PHE A 1 164 ? 3.740 -9.817 -9.741 1.00 67.81 164 PHE A N 1
ATOM 1304 C CA . PHE A 1 164 ? 3.006 -8.743 -10.404 1.00 67.81 164 PHE A CA 1
ATOM 1305 C C . PHE A 1 164 ? 3.966 -7.734 -11.037 1.00 67.81 164 PHE A C 1
ATOM 1307 O O . PHE A 1 164 ? 5.027 -7.437 -10.494 1.00 67.81 164 PHE A O 1
ATOM 1314 N N . GLU A 1 165 ? 3.596 -7.185 -12.195 1.00 58.03 165 GLU A N 1
ATOM 1315 C CA . GLU A 1 165 ? 4.328 -6.052 -12.758 1.00 58.03 165 GLU A CA 1
ATOM 1316 C C . GLU A 1 165 ? 4.030 -4.822 -11.886 1.00 58.03 165 GLU A C 1
ATOM 1318 O O . GLU A 1 165 ? 2.917 -4.295 -11.892 1.00 58.03 165 GLU A O 1
ATOM 1323 N N . GLN A 1 166 ? 5.001 -4.394 -11.073 1.00 55.84 166 GLN A N 1
ATOM 1324 C CA . GLN A 1 166 ? 4.904 -3.121 -10.360 1.00 55.84 166 GLN A CA 1
ATOM 1325 C C . GLN A 1 166 ? 4.809 -1.993 -11.391 1.00 55.84 166 GLN A C 1
ATOM 1327 O O . GLN A 1 166 ? 5.725 -1.783 -12.187 1.00 55.84 166 GLN A O 1
ATOM 1332 N N . GLU A 1 167 ? 3.706 -1.249 -11.369 1.00 56.00 167 GLU A N 1
ATOM 1333 C CA . GLU A 1 167 ? 3.571 -0.055 -12.195 1.00 56.00 167 GLU A CA 1
ATOM 1334 C C . GLU A 1 167 ? 4.613 0.993 -11.762 1.00 56.00 167 GLU A C 1
ATOM 1336 O O . GLU A 1 167 ? 4.857 1.184 -10.564 1.00 56.00 167 GLU A O 1
ATOM 1341 N N . SER A 1 168 ? 5.233 1.680 -12.729 1.00 52.25 168 SER A N 1
ATOM 1342 C CA . SER A 1 168 ? 6.389 2.572 -12.518 1.00 52.25 168 SER A CA 1
ATOM 1343 C C . SER A 1 168 ? 6.157 3.677 -11.477 1.00 52.25 168 SER A C 1
ATOM 1345 O O . SER A 1 168 ? 7.112 4.141 -10.852 1.00 52.25 168 SER A O 1
ATOM 1347 N N . TRP A 1 169 ? 4.902 4.068 -11.225 1.00 54.69 169 TRP A N 1
ATOM 1348 C CA . TRP A 1 169 ? 4.541 5.058 -10.202 1.00 54.69 169 TRP A CA 1
ATOM 1349 C C . TRP A 1 169 ? 4.698 4.552 -8.760 1.00 54.69 169 TRP A C 1
ATOM 1351 O O . TRP A 1 169 ? 4.828 5.357 -7.841 1.00 54.69 169 TRP A O 1
ATOM 1361 N N . SER A 1 170 ? 4.690 3.235 -8.546 1.00 54.28 170 SER A N 1
ATOM 1362 C CA . SER A 1 170 ? 4.764 2.614 -7.216 1.00 54.28 170 SER A CA 1
ATOM 1363 C C . SER A 1 170 ? 6.199 2.353 -6.735 1.00 54.28 170 SER A C 1
ATOM 1365 O O . SER A 1 170 ? 6.421 1.992 -5.575 1.00 54.28 170 SER A O 1
ATOM 1367 N N . MET A 1 171 ? 7.192 2.547 -7.608 1.00 66.69 171 MET A N 1
ATOM 1368 C CA . MET A 1 171 ? 8.605 2.313 -7.310 1.00 66.69 171 MET A CA 1
ATOM 1369 C C . MET A 1 171 ? 9.284 3.551 -6.710 1.00 66.69 171 MET A C 1
ATOM 1371 O O . MET A 1 171 ? 9.086 4.678 -7.166 1.00 66.69 171 MET A O 1
ATOM 1375 N N . ASN A 1 172 ? 10.134 3.3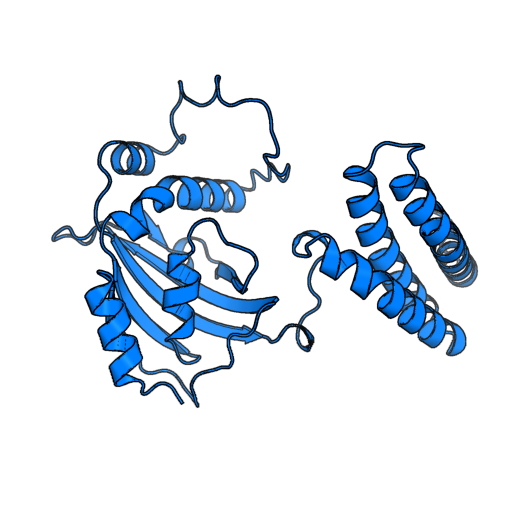40 -5.708 1.00 72.50 172 ASN A N 1
ATOM 1376 C CA . ASN A 1 172 ? 11.021 4.358 -5.153 1.00 72.50 172 ASN A CA 1
ATOM 1377 C C . ASN A 1 172 ? 12.284 4.536 -6.027 1.00 72.50 172 ASN A C 1
ATOM 1379 O O . ASN A 1 172 ? 12.538 3.764 -6.954 1.00 72.50 172 ASN A O 1
ATOM 1383 N N . LYS A 1 173 ? 13.100 5.559 -5.733 1.00 78.06 173 LYS A N 1
ATOM 1384 C CA . LYS A 1 173 ? 14.311 5.884 -6.515 1.00 78.06 173 LYS A CA 1
ATOM 1385 C C . LYS A 1 173 ? 15.299 4.709 -6.620 1.00 78.06 173 LYS A C 1
ATOM 1387 O O . LYS A 1 173 ? 15.858 4.485 -7.693 1.00 78.06 173 LYS A O 1
ATOM 1392 N N . SER A 1 174 ? 15.489 3.948 -5.541 1.00 79.69 174 SER A N 1
ATOM 1393 C CA . SER A 1 174 ? 16.403 2.794 -5.518 1.00 79.69 174 SER A CA 1
ATOM 1394 C C . SER A 1 174 ? 15.890 1.666 -6.408 1.00 79.69 174 SER A C 1
ATOM 1396 O O . SER A 1 174 ? 16.609 1.185 -7.277 1.00 79.69 174 SER A O 1
ATOM 1398 N N . GLU A 1 175 ? 14.614 1.307 -6.265 1.00 78.25 175 GLU A N 1
ATOM 1399 C CA . GLU A 1 175 ? 13.990 0.230 -7.040 1.00 78.25 175 GLU A CA 1
ATOM 1400 C C . GLU A 1 175 ? 13.954 0.546 -8.537 1.00 78.25 175 GLU A C 1
ATOM 1402 O O . GLU A 1 175 ? 14.231 -0.332 -9.353 1.00 78.25 175 GLU A O 1
ATOM 1407 N N . LYS A 1 176 ? 13.672 1.804 -8.917 1.00 82.75 176 LYS A N 1
ATOM 1408 C CA . LYS A 1 176 ? 13.761 2.239 -10.323 1.00 82.75 176 LYS A CA 1
ATOM 1409 C C . LYS A 1 176 ? 15.177 2.035 -10.860 1.00 82.75 176 LYS A C 1
ATOM 1411 O O . LYS A 1 176 ? 15.353 1.446 -11.925 1.00 82.75 176 LYS A O 1
ATOM 1416 N N . THR A 1 177 ? 16.185 2.456 -10.098 1.00 84.75 177 THR A N 1
ATOM 1417 C CA . THR A 1 177 ? 17.598 2.338 -10.488 1.00 84.75 177 THR A CA 1
ATOM 1418 C C . THR A 1 177 ? 18.028 0.875 -10.654 1.00 84.75 177 THR A C 1
ATOM 1420 O O . THR A 1 177 ? 18.754 0.554 -11.591 1.00 84.75 177 THR A O 1
ATOM 1423 N N . GLU A 1 178 ? 17.543 -0.032 -9.803 1.00 86.50 178 GLU A N 1
ATOM 1424 C CA . GLU A 1 178 ? 17.832 -1.470 -9.891 1.00 86.50 178 GLU A CA 1
ATOM 1425 C C . GLU A 1 178 ? 17.075 -2.190 -11.018 1.00 86.50 178 GLU A C 1
ATOM 1427 O O . GLU A 1 178 ? 17.586 -3.161 -11.586 1.00 86.50 178 GLU A O 1
ATOM 1432 N N . ASN A 1 179 ? 15.862 -1.741 -11.355 1.00 85.88 179 ASN A N 1
ATOM 1433 C CA . ASN A 1 179 ? 15.046 -2.358 -12.402 1.00 85.88 179 ASN A CA 1
ATOM 1434 C C . ASN A 1 179 ? 15.466 -1.948 -13.817 1.00 85.88 179 ASN A C 1
ATOM 1436 O O . ASN A 1 179 ? 15.376 -2.772 -14.728 1.00 85.88 179 ASN A O 1
ATOM 1440 N N . ILE A 1 180 ? 15.977 -0.728 -14.019 1.00 91.69 180 ILE A N 1
ATOM 1441 C CA . ILE A 1 180 ? 16.396 -0.240 -15.345 1.00 91.69 180 ILE A CA 1
ATOM 1442 C C . ILE A 1 180 ? 17.404 -1.192 -16.030 1.00 91.69 180 ILE A C 1
ATOM 1444 O O . ILE A 1 180 ? 17.166 -1.571 -17.182 1.00 91.69 180 ILE A O 1
ATOM 1448 N N . PRO A 1 181 ? 18.488 -1.659 -15.371 1.00 92.31 181 PRO A N 1
ATOM 1449 C CA . PRO A 1 181 ? 19.403 -2.633 -15.966 1.00 92.31 181 PRO A CA 1
ATOM 1450 C C . PRO A 1 181 ? 18.739 -3.972 -16.309 1.00 92.31 181 PRO A C 1
ATOM 1452 O O . PRO A 1 181 ? 19.019 -4.521 -17.376 1.00 92.31 181 PRO A O 1
ATOM 1455 N N . LYS A 1 182 ? 17.839 -4.473 -15.448 1.00 91.94 182 LYS A N 1
ATOM 1456 C CA . LYS A 1 182 ? 17.121 -5.746 -15.653 1.00 91.94 182 LYS A CA 1
ATOM 1457 C C . LYS A 1 182 ? 16.192 -5.670 -16.863 1.00 91.94 182 LYS A C 1
ATOM 1459 O O . LYS A 1 182 ? 16.194 -6.567 -17.701 1.00 91.94 182 LYS A O 1
ATOM 1464 N N . LEU A 1 183 ? 15.442 -4.575 -16.992 1.00 92.31 183 LEU A N 1
ATOM 1465 C CA . LEU A 1 183 ? 14.560 -4.328 -18.134 1.00 92.31 183 LEU A CA 1
ATOM 1466 C C . LEU A 1 183 ? 15.347 -4.160 -19.434 1.00 92.31 183 LEU A C 1
ATOM 1468 O O . LEU A 1 183 ? 14.949 -4.706 -20.462 1.00 92.31 183 LEU A O 1
ATOM 1472 N N . ARG A 1 184 ? 16.498 -3.475 -19.388 1.00 93.88 184 ARG A N 1
ATOM 1473 C CA . ARG A 1 184 ? 17.410 -3.383 -20.536 1.00 93.88 184 ARG A CA 1
ATOM 1474 C C . ARG A 1 184 ? 17.874 -4.766 -20.987 1.00 93.88 184 ARG A C 1
ATOM 1476 O O . ARG A 1 184 ? 17.855 -5.054 -22.179 1.00 93.88 184 ARG A O 1
ATOM 1483 N N . GLU A 1 185 ? 18.299 -5.615 -20.055 1.00 95.44 185 GLU A N 1
ATOM 1484 C CA . GLU A 1 185 ? 18.763 -6.966 -20.371 1.00 95.44 185 GLU A CA 1
ATOM 1485 C C . GLU A 1 185 ? 17.632 -7.853 -20.908 1.00 95.44 185 GLU A C 1
ATOM 1487 O O . GLU A 1 185 ? 17.810 -8.502 -21.939 1.00 95.44 185 GLU A O 1
ATOM 1492 N N . ALA A 1 186 ? 16.452 -7.820 -20.286 1.00 92.75 186 ALA A N 1
ATOM 1493 C CA . ALA A 1 186 ? 15.269 -8.530 -20.770 1.00 92.75 186 ALA A CA 1
ATOM 1494 C C . ALA A 1 186 ? 14.873 -8.079 -22.189 1.00 92.75 186 ALA A C 1
ATOM 1496 O O . ALA A 1 186 ? 14.630 -8.916 -23.060 1.00 92.75 186 ALA A O 1
ATOM 1497 N N . GLY A 1 187 ? 14.891 -6.767 -22.452 1.00 95.94 187 GLY A N 1
ATOM 1498 C CA . GLY A 1 187 ? 14.664 -6.206 -23.783 1.00 95.94 187 GLY A CA 1
ATOM 1499 C C . GLY A 1 187 ? 15.705 -6.678 -24.802 1.00 95.94 187 GLY A C 1
ATOM 1500 O O . GLY A 1 187 ? 15.340 -7.106 -25.897 1.00 95.94 187 GLY A O 1
ATOM 1501 N N . ASN A 1 188 ? 16.989 -6.705 -24.428 1.00 96.62 188 ASN A N 1
ATOM 1502 C CA . ASN A 1 188 ? 18.065 -7.208 -25.289 1.00 96.62 188 ASN A CA 1
ATOM 1503 C C . ASN A 1 188 ? 17.879 -8.700 -25.622 1.00 96.62 188 ASN A C 1
ATOM 1505 O O . ASN A 1 188 ? 18.092 -9.115 -26.763 1.00 96.62 188 ASN A O 1
ATOM 1509 N N . GLN A 1 189 ? 17.460 -9.512 -24.648 1.00 97.31 189 GLN A N 1
ATOM 1510 C CA . GLN A 1 189 ? 17.183 -10.936 -24.853 1.00 97.31 189 GLN A CA 1
ATOM 1511 C C . GLN A 1 189 ? 15.979 -11.158 -25.782 1.00 97.31 189 GLN A C 1
ATOM 1513 O O . GLN A 1 189 ? 16.051 -11.996 -26.683 1.00 97.31 189 GLN A O 1
ATOM 1518 N N . ALA A 1 190 ? 14.892 -10.402 -25.601 1.00 94.31 190 ALA A N 1
ATOM 1519 C CA . ALA A 1 190 ? 13.731 -10.440 -26.493 1.00 94.31 190 ALA A CA 1
ATOM 1520 C C . ALA A 1 190 ? 14.102 -9.996 -27.920 1.00 94.31 190 ALA A C 1
ATOM 1522 O O . ALA A 1 190 ? 13.743 -10.659 -28.896 1.00 94.31 190 ALA A O 1
ATOM 1523 N N . TYR A 1 191 ? 14.922 -8.947 -28.044 1.00 96.12 191 TYR A N 1
ATOM 1524 C CA . TYR A 1 191 ? 15.426 -8.454 -29.325 1.00 96.12 191 TYR A CA 1
ATOM 1525 C C . TYR A 1 191 ? 16.265 -9.509 -30.058 1.00 96.12 191 TYR A C 1
ATOM 1527 O O . TYR A 1 191 ? 16.070 -9.740 -31.251 1.00 96.12 191 TYR A O 1
ATOM 1535 N N . ALA A 1 192 ? 17.158 -10.208 -29.348 1.00 96.12 192 ALA A N 1
ATOM 1536 C CA . ALA A 1 192 ? 17.963 -11.292 -29.917 1.00 96.12 192 ALA A CA 1
ATOM 1537 C C . ALA A 1 192 ? 17.099 -12.453 -30.447 1.00 96.12 192 ALA A C 1
ATOM 1539 O O . ALA A 1 192 ? 17.451 -13.090 -31.441 1.00 96.12 192 ALA A O 1
ATOM 1540 N N . LYS A 1 193 ? 15.934 -12.690 -29.831 1.00 96.31 193 LYS A N 1
ATOM 1541 C CA . LYS A 1 193 ? 14.922 -13.659 -30.285 1.00 96.31 193 LYS A CA 1
ATOM 1542 C C . LYS A 1 193 ? 14.026 -13.128 -31.413 1.00 96.31 193 LYS A C 1
ATOM 1544 O O . LYS A 1 193 ? 13.119 -13.836 -31.837 1.00 96.31 193 LYS A O 1
ATOM 1549 N N . LYS A 1 194 ? 14.280 -11.911 -31.910 1.00 95.31 194 LYS A N 1
ATOM 1550 C CA . LYS A 1 194 ? 13.458 -11.183 -32.893 1.00 95.31 194 LYS A CA 1
ATOM 1551 C C . LYS A 1 194 ? 12.029 -10.887 -32.419 1.00 95.31 194 LYS A C 1
ATOM 1553 O O . LYS A 1 194 ? 11.167 -10.594 -33.242 1.00 95.31 194 LYS A O 1
ATOM 1558 N N . ASN A 1 195 ? 11.776 -10.935 -31.109 1.00 95.19 195 ASN A N 1
ATOM 1559 C CA . ASN A 1 195 ? 10.506 -10.495 -30.543 1.00 95.19 195 ASN A CA 1
ATOM 1560 C C . ASN A 1 195 ? 10.552 -8.979 -30.299 1.00 95.19 195 ASN A C 1
ATOM 1562 O O . ASN A 1 195 ? 10.815 -8.514 -29.189 1.00 95.19 195 ASN A O 1
ATOM 1566 N N . TYR A 1 196 ? 10.389 -8.207 -31.375 1.00 94.12 196 TYR A N 1
ATOM 1567 C CA . TYR A 1 196 ? 10.610 -6.759 -31.356 1.00 94.12 196 TYR A CA 1
ATOM 1568 C C . TYR A 1 196 ? 9.551 -5.993 -30.557 1.00 94.12 196 TYR A C 1
ATOM 1570 O O . TYR A 1 196 ? 9.892 -4.996 -29.927 1.00 94.12 196 TYR A O 1
ATOM 1578 N N . GLU A 1 197 ? 8.306 -6.473 -30.527 1.00 91.31 197 GLU A N 1
ATOM 1579 C CA . GLU A 1 197 ? 7.227 -5.874 -29.731 1.00 91.31 197 GLU A CA 1
ATOM 1580 C C . GLU A 1 197 ? 7.498 -6.012 -28.227 1.00 91.31 197 GLU A C 1
ATOM 1582 O O . GLU A 1 197 ? 7.479 -5.025 -27.492 1.00 91.31 197 GLU A O 1
ATOM 1587 N N . GLU A 1 198 ? 7.838 -7.220 -27.764 1.00 90.25 198 GLU A N 1
ATOM 1588 C CA . GLU A 1 198 ? 8.195 -7.450 -26.359 1.00 90.25 198 GLU A CA 1
ATOM 1589 C C . GLU A 1 198 ? 9.444 -6.650 -25.964 1.00 90.25 198 GLU A C 1
ATOM 1591 O O . GLU A 1 198 ? 9.463 -6.004 -24.914 1.00 90.25 198 GLU A O 1
ATOM 1596 N N . ALA A 1 199 ? 10.466 -6.628 -26.827 1.00 94.25 199 ALA A N 1
ATOM 1597 C CA . ALA A 1 199 ? 11.663 -5.826 -26.604 1.00 94.25 199 ALA A CA 1
ATOM 1598 C C . ALA A 1 199 ? 11.331 -4.330 -26.479 1.00 94.25 199 ALA A C 1
ATOM 1600 O O . ALA A 1 199 ? 11.789 -3.679 -25.540 1.00 94.25 199 ALA A O 1
ATOM 1601 N N . ALA A 1 200 ? 10.501 -3.795 -27.385 1.00 92.75 200 ALA A N 1
ATOM 1602 C CA . ALA A 1 200 ? 10.049 -2.408 -27.341 1.00 92.75 200 ALA A CA 1
ATOM 1603 C C . ALA A 1 200 ? 9.325 -2.092 -26.026 1.00 92.75 200 ALA A C 1
ATOM 1605 O O . ALA A 1 200 ? 9.636 -1.084 -25.396 1.00 92.75 200 ALA A O 1
ATOM 1606 N N . ASN A 1 201 ? 8.426 -2.971 -25.574 1.00 91.31 201 ASN A N 1
ATOM 1607 C CA . ASN A 1 201 ? 7.707 -2.796 -24.312 1.00 91.31 201 ASN A CA 1
ATOM 1608 C C . ASN A 1 201 ? 8.660 -2.747 -23.110 1.00 91.31 201 ASN A C 1
ATOM 1610 O O . ASN A 1 201 ? 8.538 -1.859 -22.266 1.00 91.31 201 ASN A O 1
ATOM 1614 N N . LYS A 1 202 ? 9.657 -3.639 -23.041 1.00 93.25 202 LYS A N 1
ATOM 1615 C CA . LYS A 1 202 ? 10.643 -3.634 -21.946 1.00 93.25 202 LYS A CA 1
ATOM 1616 C C . LYS A 1 202 ? 11.541 -2.391 -21.973 1.00 93.25 202 LYS A C 1
ATOM 1618 O O . LYS A 1 202 ? 11.800 -1.815 -20.916 1.00 93.25 202 LYS A O 1
ATOM 1623 N N . TYR A 1 203 ? 11.961 -1.919 -23.151 1.00 94.81 203 TYR A N 1
ATOM 1624 C CA . TYR A 1 203 ? 12.699 -0.654 -23.257 1.00 94.81 203 TYR A CA 1
ATOM 1625 C C . TYR A 1 203 ? 11.839 0.558 -22.881 1.00 94.81 203 TYR A C 1
ATOM 1627 O O . TYR A 1 203 ? 12.330 1.438 -22.180 1.00 94.81 203 TYR A O 1
ATOM 1635 N N . ALA A 1 204 ? 10.564 0.595 -23.280 1.00 90.38 204 ALA A N 1
ATOM 1636 C CA . ALA A 1 204 ? 9.636 1.665 -22.911 1.00 90.38 204 ALA A CA 1
ATOM 1637 C C . ALA A 1 204 ? 9.426 1.745 -21.391 1.00 90.38 204 ALA A C 1
ATOM 1639 O O . ALA A 1 204 ? 9.493 2.831 -20.821 1.00 90.38 204 ALA A O 1
ATOM 1640 N N . GLN A 1 205 ? 9.260 0.599 -20.718 1.00 88.81 205 GLN A N 1
ATOM 1641 C CA . GLN A 1 205 ? 9.176 0.540 -19.254 1.00 88.81 205 GLN A CA 1
ATOM 1642 C C . GLN A 1 205 ? 10.443 1.105 -18.588 1.00 88.81 205 GLN A C 1
ATOM 1644 O O . GLN A 1 205 ? 10.345 1.915 -17.665 1.00 88.81 205 GLN A O 1
ATOM 1649 N N . ALA A 1 206 ? 11.631 0.732 -19.084 1.00 91.94 206 ALA A N 1
ATOM 1650 C CA . ALA A 1 206 ? 12.901 1.252 -18.571 1.00 91.94 206 ALA A CA 1
ATOM 1651 C C . ALA A 1 206 ? 13.040 2.768 -18.792 1.00 91.94 206 ALA A C 1
ATOM 1653 O O . ALA A 1 206 ? 13.502 3.479 -17.900 1.00 91.94 206 ALA A O 1
ATOM 1654 N N . LEU A 1 207 ? 12.620 3.264 -19.961 1.00 92.50 207 LEU A N 1
ATOM 1655 C CA . LEU A 1 207 ? 12.632 4.689 -20.290 1.00 92.50 207 LEU A CA 1
ATOM 1656 C C . LEU A 1 207 ? 11.697 5.487 -19.380 1.00 92.50 207 LEU A C 1
ATOM 1658 O O . LEU A 1 207 ? 12.129 6.506 -18.855 1.00 92.50 207 LEU A O 1
ATOM 1662 N N . GLY A 1 208 ? 10.481 4.999 -19.117 1.00 88.44 208 GLY A N 1
ATOM 1663 C CA . GLY A 1 208 ? 9.552 5.659 -18.194 1.00 88.44 208 GLY A CA 1
ATOM 1664 C C . GLY A 1 208 ? 10.117 5.775 -16.774 1.00 88.44 208 GLY A C 1
ATOM 1665 O O . GLY A 1 208 ? 10.084 6.847 -16.176 1.00 88.44 208 GLY A O 1
ATOM 1666 N N . MET A 1 209 ? 10.731 4.705 -16.249 1.00 87.00 209 MET A N 1
ATOM 1667 C CA . MET A 1 209 ? 11.390 4.753 -14.933 1.00 87.00 209 MET A CA 1
ATOM 1668 C C . MET A 1 209 ? 12.543 5.759 -14.897 1.00 87.00 209 MET A C 1
ATOM 1670 O O . MET A 1 209 ? 12.723 6.461 -13.904 1.00 87.00 209 MET A O 1
ATOM 1674 N N . LEU A 1 210 ? 13.333 5.821 -15.967 1.00 90.19 210 LEU A N 1
ATOM 1675 C CA . LEU A 1 210 ? 14.463 6.733 -16.064 1.00 90.19 210 LEU A CA 1
ATOM 1676 C C . LEU A 1 210 ? 14.003 8.193 -16.186 1.00 90.19 210 LEU A C 1
ATOM 1678 O O . LEU A 1 210 ? 14.577 9.065 -15.543 1.00 90.19 210 LEU A O 1
ATOM 1682 N N . GLU A 1 211 ? 12.951 8.463 -16.959 1.00 89.44 211 GLU A N 1
ATOM 1683 C CA . GLU A 1 211 ? 12.353 9.795 -17.076 1.00 89.44 211 GLU A CA 1
ATOM 1684 C C . GLU A 1 211 ? 11.807 10.290 -15.736 1.00 89.44 211 GLU A C 1
ATOM 1686 O O . GLU A 1 211 ? 12.094 11.423 -15.349 1.00 89.44 211 GLU A O 1
ATOM 1691 N N . ASP A 1 212 ? 11.136 9.425 -14.974 1.00 85.00 212 ASP A N 1
ATOM 1692 C CA . ASP A 1 212 ? 10.686 9.751 -13.620 1.00 85.00 212 ASP A CA 1
ATOM 1693 C C . ASP A 1 212 ? 11.843 10.123 -12.682 1.00 85.00 212 ASP A C 1
ATOM 1695 O O . ASP A 1 212 ? 11.710 11.034 -11.864 1.00 85.00 212 ASP A O 1
ATOM 1699 N N . LEU A 1 213 ? 12.974 9.411 -12.772 1.00 88.38 213 LEU A N 1
ATOM 1700 C CA . LEU A 1 213 ? 14.176 9.731 -11.998 1.00 88.38 213 LEU A CA 1
ATOM 1701 C C . LEU A 1 213 ? 14.752 11.084 -12.423 1.00 88.38 213 LEU A C 1
ATOM 1703 O O . LEU A 1 213 ? 15.054 11.912 -11.570 1.00 88.38 213 LEU A O 1
ATOM 1707 N N . MET A 1 214 ? 14.848 11.331 -13.732 1.00 89.62 214 MET A N 1
ATOM 1708 C CA . MET A 1 214 ? 15.371 12.583 -14.280 1.00 89.62 214 MET A CA 1
ATOM 1709 C C . MET A 1 214 ? 14.518 13.798 -13.901 1.00 89.62 214 MET A C 1
ATOM 1711 O O . MET A 1 214 ? 15.072 14.883 -13.769 1.00 89.62 214 MET A O 1
ATOM 1715 N N . LEU A 1 215 ? 13.204 13.638 -13.692 1.00 86.50 215 LEU A N 1
ATOM 1716 C CA . LEU A 1 215 ? 12.321 14.713 -13.213 1.00 86.50 215 LEU A CA 1
ATOM 1717 C C . LEU A 1 215 ? 12.647 15.181 -11.787 1.00 86.50 215 LEU A C 1
ATOM 1719 O O . LEU A 1 215 ? 12.287 16.298 -11.421 1.00 86.50 215 LEU A O 1
ATOM 1723 N N . GLN A 1 216 ? 13.303 14.340 -10.983 1.00 84.50 216 GLN A N 1
ATOM 1724 C CA . GLN A 1 216 ? 13.750 14.699 -9.634 1.00 84.50 216 GLN A CA 1
ATOM 1725 C C . GLN A 1 216 ? 15.136 15.357 -9.628 1.00 84.50 216 GLN A C 1
ATOM 1727 O O . GLN A 1 216 ? 15.526 15.933 -8.615 1.00 84.50 216 GLN A O 1
ATOM 1732 N N . GLU A 1 217 ? 15.868 15.288 -10.743 1.00 86.88 217 GLU A N 1
ATOM 1733 C CA . GLU A 1 217 ? 17.219 15.825 -10.873 1.00 86.88 217 GLU A CA 1
ATOM 1734 C C . GLU A 1 217 ? 17.227 17.128 -11.672 1.00 86.88 217 GLU A C 1
ATOM 1736 O O . GLU A 1 217 ? 16.440 17.343 -12.597 1.00 86.88 217 GLU A O 1
ATOM 1741 N N . LYS A 1 218 ? 18.164 18.020 -11.350 1.00 85.12 218 LYS A N 1
ATOM 1742 C CA . LYS A 1 218 ? 18.304 19.275 -12.084 1.00 85.12 218 LYS A CA 1
ATOM 1743 C C . LYS A 1 218 ? 18.993 19.023 -13.434 1.00 85.12 218 LYS A C 1
ATOM 1745 O O . LYS A 1 218 ? 20.101 18.480 -13.458 1.00 85.12 218 LYS A O 1
ATOM 1750 N N . PRO A 1 219 ? 18.406 19.468 -14.561 1.00 87.19 219 PRO A N 1
ATOM 1751 C CA . PRO A 1 219 ? 19.031 19.317 -15.868 1.00 87.19 219 PRO A CA 1
ATOM 1752 C C . PRO A 1 219 ? 20.452 19.891 -15.911 1.00 87.19 219 PRO A C 1
ATOM 1754 O O . PRO A 1 219 ? 20.669 21.061 -15.595 1.00 87.19 219 PRO A O 1
ATOM 1757 N N . GLY A 1 220 ? 21.408 19.063 -16.338 1.00 82.44 220 GLY A N 1
ATOM 1758 C CA . GLY A 1 220 ? 22.818 19.435 -16.496 1.00 82.44 220 GLY A CA 1
ATOM 1759 C C . GLY A 1 220 ? 23.728 19.148 -15.295 1.00 82.44 220 GLY A C 1
ATOM 1760 O O . GLY A 1 220 ? 24.954 19.204 -15.465 1.00 82.44 220 GLY A O 1
ATOM 1761 N N . ASP A 1 221 ? 23.169 18.791 -14.138 1.00 90.62 221 ASP A N 1
ATOM 1762 C CA . ASP A 1 221 ? 23.946 18.327 -12.983 1.00 90.62 221 ASP A CA 1
ATOM 1763 C C . ASP A 1 221 ? 24.513 16.912 -13.231 1.00 90.62 221 ASP A C 1
ATOM 1765 O O . ASP A 1 221 ? 24.131 16.228 -14.186 1.00 90.62 221 ASP A O 1
ATOM 1769 N N . GLU A 1 222 ? 25.479 16.482 -12.411 1.00 90.31 222 GLU A N 1
ATOM 1770 C CA . GLU A 1 222 ? 26.197 15.210 -12.612 1.00 90.31 222 GLU A CA 1
ATOM 1771 C C . GLU A 1 222 ? 25.259 13.998 -12.587 1.00 90.31 222 GLU A C 1
ATOM 1773 O O . GLU A 1 222 ? 25.289 13.192 -13.517 1.00 90.31 222 GLU A O 1
ATOM 1778 N N . ASP A 1 223 ? 24.359 13.922 -11.604 1.00 86.81 223 ASP A N 1
ATOM 1779 C CA . ASP A 1 223 ? 23.383 12.832 -11.493 1.00 86.81 223 ASP A CA 1
ATOM 1780 C C . ASP A 1 223 ? 22.426 12.792 -12.694 1.00 86.81 223 ASP A C 1
ATOM 1782 O O . ASP A 1 223 ? 22.138 11.723 -13.238 1.00 86.81 223 ASP A O 1
ATOM 1786 N N . TRP A 1 224 ? 21.996 13.958 -13.188 1.00 92.06 224 TRP A N 1
ATOM 1787 C CA . TRP A 1 224 ? 21.162 14.046 -14.388 1.00 92.06 224 TRP A CA 1
ATOM 1788 C C . TRP A 1 224 ? 21.905 13.546 -15.632 1.00 92.06 224 TRP A C 1
ATOM 1790 O O . TRP A 1 224 ? 21.331 12.822 -16.444 1.00 92.06 224 TRP A O 1
ATOM 1800 N N . LYS A 1 225 ? 23.191 13.892 -15.779 1.00 90.62 225 LYS A N 1
ATOM 1801 C CA . LYS A 1 225 ? 24.028 13.436 -16.902 1.00 90.62 225 LYS A CA 1
ATOM 1802 C C . LYS A 1 225 ? 24.239 11.926 -16.883 1.00 90.62 225 LYS A C 1
ATOM 1804 O O . LYS A 1 225 ? 24.168 11.306 -17.939 1.00 90.62 225 LYS A O 1
ATOM 1809 N N . ILE A 1 226 ? 24.438 11.336 -15.702 1.00 91.88 226 ILE A N 1
ATOM 1810 C CA . ILE A 1 226 ? 24.547 9.879 -15.543 1.00 91.88 226 ILE A CA 1
ATOM 1811 C C . ILE A 1 226 ? 23.264 9.197 -16.033 1.00 91.88 226 ILE A C 1
ATOM 1813 O O . ILE A 1 226 ? 23.328 8.229 -16.792 1.00 91.88 226 ILE A O 1
ATOM 1817 N N . LEU A 1 227 ? 22.094 9.713 -15.645 1.00 92.19 227 LEU A N 1
ATOM 1818 C CA . LEU A 1 227 ? 20.813 9.187 -16.119 1.00 92.19 227 LEU A CA 1
ATOM 1819 C C . LEU A 1 227 ? 20.656 9.365 -17.637 1.00 92.19 227 LEU A C 1
ATOM 1821 O O . LEU A 1 227 ? 20.274 8.423 -18.326 1.00 92.19 227 LEU A O 1
ATOM 1825 N N . ASP A 1 228 ? 21.010 10.528 -18.182 1.00 92.00 228 ASP A N 1
ATOM 1826 C CA . ASP A 1 228 ? 20.951 10.818 -19.621 1.00 92.00 228 ASP A CA 1
ATOM 1827 C C . ASP A 1 228 ? 21.866 9.890 -20.452 1.00 92.00 228 ASP A C 1
ATOM 1829 O O . ASP A 1 228 ? 21.480 9.409 -21.523 1.00 92.00 228 ASP A O 1
ATOM 1833 N N . ASP A 1 229 ? 23.043 9.539 -19.929 1.00 93.75 229 ASP A N 1
ATOM 1834 C CA . ASP A 1 229 ? 23.944 8.560 -20.546 1.00 93.75 229 ASP A CA 1
ATOM 1835 C C . ASP A 1 229 ? 23.359 7.142 -20.566 1.00 93.75 229 ASP A C 1
ATOM 1837 O O . ASP A 1 229 ? 23.571 6.401 -21.529 1.00 93.75 229 ASP A O 1
ATOM 1841 N N . ILE A 1 230 ? 22.566 6.771 -19.557 1.00 93.44 230 ILE A N 1
ATOM 1842 C CA . ILE A 1 230 ? 21.813 5.507 -19.543 1.00 93.44 230 ILE A CA 1
ATOM 1843 C C . ILE A 1 230 ? 20.615 5.577 -20.507 1.00 93.44 230 ILE A C 1
ATOM 1845 O O . ILE A 1 230 ? 20.282 4.572 -21.146 1.00 93.44 230 ILE A O 1
ATOM 1849 N N . LYS A 1 231 ? 19.993 6.755 -20.667 1.00 94.25 231 LYS A N 1
ATOM 1850 C CA . LYS A 1 231 ? 18.838 6.978 -21.555 1.00 94.25 231 LYS A CA 1
ATOM 1851 C C . LYS A 1 231 ? 19.166 6.712 -23.013 1.00 94.25 231 LYS A C 1
ATOM 1853 O O . LYS A 1 231 ? 18.413 6.029 -23.707 1.00 94.25 231 LYS A O 1
ATOM 1858 N N . ARG A 1 232 ? 20.287 7.264 -23.486 1.00 93.94 232 ARG A N 1
ATOM 1859 C CA . ARG A 1 232 ? 20.706 7.219 -24.895 1.00 93.94 232 ARG A CA 1
ATOM 1860 C C . ARG A 1 232 ? 20.659 5.813 -25.513 1.00 93.94 232 ARG A C 1
ATOM 1862 O O . ARG A 1 232 ? 19.960 5.651 -26.514 1.00 93.94 232 ARG A O 1
ATOM 1869 N N . PRO A 1 233 ? 21.336 4.784 -24.966 1.00 95.31 233 PRO A N 1
ATOM 1870 C CA . PRO A 1 233 ? 21.308 3.446 -25.556 1.00 95.31 233 PRO A CA 1
ATOM 1871 C C . PRO A 1 233 ? 19.916 2.802 -25.513 1.00 95.31 233 PRO A C 1
ATOM 1873 O O . PRO A 1 233 ? 19.553 2.090 -26.444 1.00 95.31 233 PRO A O 1
ATOM 1876 N N . LEU A 1 234 ? 19.111 3.071 -24.479 1.00 95.00 234 LEU A N 1
ATOM 1877 C CA . LEU A 1 234 ? 17.735 2.570 -24.400 1.00 95.00 234 LEU A CA 1
ATOM 1878 C C . LEU A 1 234 ? 16.838 3.184 -25.480 1.00 95.00 234 LEU A C 1
ATOM 1880 O O . LEU A 1 234 ? 16.087 2.455 -26.123 1.00 95.00 234 LEU A O 1
ATOM 1884 N N . LEU A 1 235 ? 16.955 4.493 -25.725 1.00 95.50 235 LEU A N 1
ATOM 1885 C CA . LEU A 1 235 ? 16.237 5.173 -26.808 1.00 95.50 235 LEU A CA 1
ATOM 1886 C C . LEU A 1 235 ? 16.622 4.617 -28.179 1.00 95.50 235 LEU A C 1
ATOM 1888 O O . LEU A 1 235 ? 15.745 4.381 -29.005 1.00 95.50 235 LEU A O 1
ATOM 1892 N N . LEU A 1 236 ? 17.915 4.382 -28.415 1.00 96.44 236 LEU A N 1
ATOM 1893 C CA . LEU A 1 236 ? 18.393 3.802 -29.671 1.00 96.44 236 LEU A CA 1
ATOM 1894 C C . LEU A 1 236 ? 17.839 2.388 -29.879 1.00 96.44 236 LEU A C 1
ATOM 1896 O O . LEU A 1 236 ? 17.328 2.084 -30.956 1.00 96.44 236 LEU A O 1
ATOM 1900 N N . ASN A 1 237 ? 17.875 1.547 -28.844 1.00 96.25 237 ASN A N 1
ATOM 1901 C CA . ASN A 1 237 ? 17.322 0.196 -28.906 1.00 96.25 237 ASN A CA 1
ATOM 1902 C C . ASN A 1 237 ? 15.802 0.208 -29.133 1.00 96.25 237 ASN A C 1
ATOM 1904 O O . ASN A 1 237 ? 15.291 -0.562 -29.944 1.00 96.25 237 ASN A O 1
ATOM 1908 N N . PHE A 1 238 ? 15.079 1.105 -28.459 1.00 95.44 238 PHE A N 1
ATOM 1909 C CA . PHE A 1 238 ? 13.640 1.273 -28.639 1.00 95.44 238 PHE A CA 1
ATOM 1910 C C . PHE A 1 238 ? 13.288 1.747 -30.053 1.00 95.44 238 PHE A C 1
ATOM 1912 O O . PHE A 1 238 ? 12.442 1.141 -30.711 1.00 95.44 238 PHE A O 1
ATOM 1919 N N . ALA A 1 239 ? 13.980 2.772 -30.558 1.00 94.50 239 ALA A N 1
ATOM 1920 C CA . ALA A 1 239 ? 13.802 3.275 -31.917 1.00 94.50 239 ALA A CA 1
ATOM 1921 C C . ALA A 1 239 ? 14.091 2.190 -32.965 1.00 94.50 239 ALA A C 1
ATOM 1923 O O . ALA A 1 239 ? 13.360 2.064 -33.946 1.00 94.50 239 ALA A O 1
ATOM 1924 N N . GLN A 1 240 ? 15.110 1.359 -32.732 1.00 94.38 240 GLN A N 1
ATOM 1925 C CA . GLN A 1 240 ? 15.416 0.223 -33.593 1.00 94.38 240 GLN A CA 1
ATOM 1926 C C . GLN A 1 240 ? 14.282 -0.813 -33.607 1.00 94.38 240 GLN A C 1
ATOM 1928 O O . GLN A 1 240 ? 13.954 -1.324 -34.678 1.00 94.38 240 GLN A O 1
ATOM 1933 N N . CYS A 1 241 ? 13.655 -1.109 -32.462 1.00 94.38 241 CYS A N 1
ATOM 1934 C CA . CYS A 1 241 ? 12.470 -1.970 -32.429 1.00 94.38 241 CYS A CA 1
ATOM 1935 C C . CYS A 1 241 ? 11.314 -1.365 -33.229 1.00 94.38 241 CYS A C 1
ATOM 1937 O O . CYS A 1 241 ? 10.756 -2.054 -34.075 1.00 94.38 241 CYS A O 1
ATOM 1939 N N . LYS A 1 242 ? 11.000 -0.080 -33.014 1.00 92.12 242 LYS A N 1
ATOM 1940 C CA . LYS A 1 242 ? 9.916 0.625 -33.721 1.00 92.12 242 LYS A CA 1
ATOM 1941 C C . LYS A 1 242 ? 10.125 0.655 -35.236 1.00 92.12 242 LYS A C 1
ATOM 1943 O O . LYS A 1 242 ? 9.193 0.424 -36.002 1.00 92.12 242 LYS A O 1
ATOM 1948 N N . LEU A 1 243 ? 11.371 0.842 -35.675 1.00 93.50 243 LEU A N 1
ATOM 1949 C CA . LEU A 1 243 ? 11.749 0.749 -37.085 1.00 93.50 243 LEU A CA 1
ATOM 1950 C C . LEU A 1 243 ? 11.458 -0.644 -37.668 1.00 93.50 243 LEU A C 1
ATOM 1952 O O . LEU A 1 243 ? 10.961 -0.743 -38.789 1.00 93.50 243 LEU A O 1
ATOM 1956 N N . LEU A 1 244 ? 11.765 -1.708 -36.920 1.00 92.06 244 LEU A N 1
ATOM 1957 C CA . LEU A 1 244 ? 11.567 -3.098 -37.348 1.00 92.06 244 LEU A CA 1
ATOM 1958 C C . LEU A 1 244 ? 10.102 -3.543 -37.308 1.00 92.06 244 LEU A C 1
ATOM 1960 O O . LEU A 1 244 ? 9.730 -4.431 -38.068 1.00 92.06 244 LEU A O 1
ATOM 1964 N N . THR A 1 245 ? 9.276 -2.931 -36.458 1.00 91.00 245 THR A N 1
ATOM 1965 C CA . THR A 1 245 ? 7.827 -3.184 -36.392 1.00 91.00 245 THR A CA 1
ATOM 1966 C C . THR A 1 245 ? 7.011 -2.259 -37.296 1.00 91.00 245 THR A C 1
ATOM 1968 O O . THR A 1 245 ? 5.788 -2.340 -37.300 1.00 91.00 245 THR A O 1
ATOM 1971 N N . HIS A 1 246 ? 7.665 -1.408 -38.097 1.00 90.06 246 HIS A N 1
ATOM 1972 C CA . HIS A 1 246 ? 7.019 -0.424 -38.975 1.00 90.06 246 HIS A CA 1
ATOM 1973 C C . HIS A 1 246 ? 6.135 0.600 -38.233 1.00 90.06 246 HIS A C 1
ATOM 1975 O O . HIS A 1 246 ? 5.226 1.195 -38.814 1.00 90.06 246 HIS A O 1
ATOM 1981 N N . GLU A 1 247 ? 6.424 0.846 -36.955 1.00 83.44 247 GLU A N 1
ATOM 1982 C CA . GLU A 1 247 ? 5.747 1.853 -36.141 1.00 83.44 247 GLU A CA 1
ATOM 1983 C C . GLU A 1 247 ? 6.494 3.187 -36.231 1.00 83.44 247 GLU A C 1
ATOM 1985 O O . GLU A 1 247 ? 7.360 3.513 -35.422 1.00 83.44 247 GLU A O 1
ATOM 1990 N N . TYR A 1 248 ? 6.180 3.953 -37.275 1.00 80.31 248 TYR A N 1
ATOM 1991 C CA . TYR A 1 248 ? 6.856 5.218 -37.592 1.00 80.31 248 TYR A CA 1
ATOM 1992 C C . TYR A 1 248 ? 6.259 6.447 -36.903 1.00 80.31 248 TYR A C 1
ATOM 1994 O O . TYR A 1 248 ? 6.828 7.535 -37.003 1.00 80.31 248 TYR A O 1
ATOM 2002 N N . TYR A 1 249 ? 5.104 6.289 -36.258 1.00 65.94 249 TYR A N 1
ATOM 2003 C CA . TYR A 1 249 ? 4.356 7.384 -35.653 1.00 65.94 249 TYR A CA 1
ATOM 2004 C C . TYR A 1 249 ? 4.382 7.283 -34.121 1.00 65.94 249 TYR A C 1
ATOM 2006 O O . TYR A 1 249 ? 4.363 6.160 -33.613 1.00 65.94 249 TYR A O 1
ATOM 2014 N N . PRO A 1 250 ? 4.461 8.428 -33.411 1.00 54.31 250 PRO A N 1
ATOM 2015 C CA . PRO A 1 250 ? 4.439 8.482 -31.948 1.00 54.31 250 PRO A CA 1
ATOM 2016 C C . PRO A 1 250 ? 3.144 7.946 -31.338 1.00 54.31 250 PRO A C 1
ATOM 2018 O O . PRO A 1 250 ? 2.071 8.174 -31.946 1.00 54.31 250 PRO A O 1
#

pLDDT: mean 86.08, std 15.67, range [30.66, 98.5]

InterPro domains:
  IPR011990 Tetratricopeptide-like helical domain superfamily [G3DSA:1.25.40.10] (170-250)
  IPR011990 Tetratricopeptide-like helical domain superfamily [SSF48452] (169-248)
  IPR039663 AIP/AIPL1/TTC9 [PTHR11242] (47-249)
  IPR046357 Peptidyl-prolyl cis-trans isomerase domain superfamily [G3DSA:3.10.50.40] (6-167)
  IPR056277 AIP/AIPL, N-terminal FKBP-type PPIase domain [PF23322] (16-157)

Organism: NCBI:txid1028688

Secondary structure (DSSP, 8-state):
---HHHHHHHHHHTTEEEEEEE--BSSPP---TT-EEEEEEEEEESSTT--EEEEHHHHTS-EEEETTS--SSTHHHHHHTTPPBT-EEEEEE-HHHHTTHHHHHHHHHHHHTT----S---SS--SSTTSSTTS-HHHHHHHHS---EEEEEEEEEEE-GGGS---GGG--HHHHHHHHHHHHHHHHHHHHTT-HHHHHHHHHHHHHHHHHHHTTS-TTSHHHHHHHHHHHHHHHHHHHHHHHTT----

Radius of gyration: 22.32 Å; chains: 1; bounding box: 51×50×63 Å

Foldseek 3Di:
DCPLVNLQVVCVVQQKHKDWPFAADDDQDDLDAFKKWWKWKWKAAPDPVRHTDDTVVVLVGTDIDGPPLPPQQVVVSSVSSSHHAQIKMKMWGFLVRCLSVLVVSLVVVCVSVVVPPVPDPDDDDPDPQVPCASVDVVSSVCNVPRGIMMMTMGGHDMGDNVRDDPQLSSDDLVRLVVVLVVLQVQLVVCVVVVVLVSSLVSLVSNLVSLVVNLVVDDPPDPVNVVSVVSNVVSVVSNVVSCVVVVVPDD